Protein AF-A0A7S3S0N2-F1 (afdb_monomer_lite)

Structure (mmCIF, N/CA/C/O backbone):
data_AF-A0A7S3S0N2-F1
#
_entry.id   AF-A0A7S3S0N2-F1
#
loop_
_atom_site.group_PDB
_atom_site.id
_atom_site.type_symbol
_atom_site.label_atom_id
_atom_site.label_alt_id
_atom_site.label_comp_id
_atom_site.label_asym_id
_atom_site.label_entity_id
_atom_site.label_seq_id
_atom_site.pdbx_PDB_ins_code
_atom_site.Cartn_x
_atom_site.Cartn_y
_atom_site.Cartn_z
_atom_site.occupancy
_atom_site.B_iso_or_equiv
_atom_site.auth_seq_id
_atom_site.auth_comp_id
_atom_site.auth_asym_id
_atom_site.auth_atom_id
_atom_site.pdbx_PDB_model_num
ATOM 1 N N . SER A 1 1 ? -44.872 -19.297 -2.553 1.00 51.59 1 SER A N 1
ATOM 2 C CA . SER A 1 1 ? -44.845 -18.463 -3.772 1.00 51.59 1 SER A CA 1
ATOM 3 C C . SER A 1 1 ? -43.393 -18.226 -4.149 1.00 51.59 1 SER A C 1
ATOM 5 O O . SER A 1 1 ? -42.728 -17.400 -3.541 1.00 51.59 1 SER A O 1
ATOM 7 N N . ALA A 1 2 ? -42.862 -19.049 -5.055 1.00 41.47 2 ALA A N 1
ATOM 8 C CA . ALA A 1 2 ? -41.470 -18.964 -5.493 1.00 41.47 2 ALA A CA 1
ATOM 9 C C . ALA A 1 2 ? -41.297 -17.798 -6.488 1.00 41.47 2 ALA A C 1
ATOM 11 O O . ALA A 1 2 ? -42.160 -17.639 -7.355 1.00 41.47 2 ALA A O 1
ATOM 12 N N . PRO A 1 3 ? -40.232 -16.984 -6.387 1.00 54.69 3 PRO A N 1
ATOM 13 C CA . PRO A 1 3 ? -39.978 -15.921 -7.348 1.00 54.69 3 PRO A CA 1
ATOM 14 C C . PRO A 1 3 ? -39.467 -16.510 -8.668 1.00 54.69 3 PRO A C 1
ATOM 16 O O . PRO A 1 3 ? -38.490 -17.257 -8.708 1.00 54.69 3 PRO A O 1
ATOM 19 N N . SER A 1 4 ? -40.166 -16.166 -9.746 1.00 53.25 4 SER A N 1
ATOM 20 C CA . SER A 1 4 ? -39.826 -16.476 -11.132 1.00 53.25 4 SER A CA 1
ATOM 21 C C . SER A 1 4 ? -38.472 -15.874 -11.507 1.00 53.25 4 SER A C 1
ATOM 23 O O . SER A 1 4 ? -38.274 -14.663 -11.396 1.00 53.25 4 SER A O 1
ATOM 25 N N . SER A 1 5 ? -37.553 -16.715 -11.972 1.00 58.09 5 SER A N 1
ATOM 26 C CA . SER A 1 5 ? -36.269 -16.302 -12.529 1.00 58.09 5 SER A CA 1
ATOM 27 C C . SER A 1 5 ? -36.457 -15.507 -13.833 1.00 58.09 5 SER A C 1
ATOM 29 O O . SER A 1 5 ? -37.302 -15.867 -14.657 1.00 58.09 5 SER A O 1
ATOM 31 N N . PRO A 1 6 ? -35.687 -14.424 -14.049 1.00 71.00 6 PRO A N 1
ATOM 32 C CA . PRO A 1 6 ? -35.739 -13.663 -15.291 1.00 71.00 6 PRO A CA 1
ATOM 33 C C . PRO A 1 6 ? -35.079 -14.431 -16.456 1.00 71.00 6 PRO A C 1
ATOM 35 O O . PRO A 1 6 ? -34.137 -15.198 -16.234 1.00 71.00 6 PRO A O 1
ATOM 38 N N . PRO A 1 7 ? -35.556 -14.233 -17.700 1.00 73.12 7 PRO A N 1
ATOM 39 C CA . PRO A 1 7 ? -35.046 -14.932 -18.875 1.00 73.12 7 PRO A CA 1
ATOM 40 C C . PRO A 1 7 ? -33.632 -14.466 -19.274 1.00 73.12 7 PRO A C 1
ATOM 42 O O . PRO A 1 7 ? -33.268 -13.311 -19.034 1.00 73.12 7 PRO A O 1
ATOM 45 N N . PRO A 1 8 ? -32.833 -15.344 -19.909 1.00 73.50 8 PRO A N 1
ATOM 46 C CA . PRO A 1 8 ? -31.471 -15.026 -20.323 1.00 73.50 8 PRO A CA 1
ATOM 47 C C . PRO A 1 8 ? -31.430 -14.024 -21.494 1.00 73.50 8 PRO A C 1
ATOM 49 O O . PRO A 1 8 ? -32.317 -14.037 -22.354 1.00 73.50 8 PRO A O 1
ATOM 52 N N . PRO A 1 9 ? -30.390 -13.170 -21.565 1.00 72.69 9 PRO A N 1
ATOM 53 C CA . PRO A 1 9 ? -30.229 -12.196 -22.639 1.00 72.69 9 PRO A CA 1
ATOM 54 C C . PRO A 1 9 ? -29.868 -12.856 -23.986 1.00 72.69 9 PRO A C 1
ATOM 56 O O . PRO A 1 9 ? -29.230 -13.913 -24.014 1.00 72.69 9 PRO A O 1
ATOM 59 N N . PRO A 1 10 ? -30.247 -12.233 -25.119 1.00 69.75 10 PRO A N 1
ATOM 60 C CA . PRO A 1 10 ? -30.004 -12.775 -26.452 1.00 69.75 10 PRO A CA 1
ATOM 61 C C . PRO A 1 10 ? -28.511 -12.756 -26.839 1.00 69.75 10 PRO A C 1
ATOM 63 O O . PRO A 1 10 ? -27.765 -11.870 -26.416 1.00 69.75 10 PRO A O 1
ATOM 66 N N . PRO A 1 11 ? -28.059 -13.698 -27.690 1.00 61.16 11 PRO A N 1
ATOM 67 C CA . PRO A 1 11 ? -26.658 -13.814 -28.078 1.00 61.16 11 PRO A CA 1
ATOM 68 C C . PRO A 1 11 ? -26.209 -12.649 -28.974 1.00 61.16 11 PRO A C 1
ATOM 70 O O . PRO A 1 11 ? -26.792 -12.378 -30.027 1.00 61.16 11 PRO A O 1
ATOM 73 N N . HIS A 1 12 ? -25.118 -11.989 -28.578 1.00 58.16 12 HIS A N 1
ATOM 74 C CA . HIS A 1 12 ? -24.450 -10.958 -29.369 1.00 58.16 12 HIS A CA 1
ATOM 75 C C . HIS A 1 12 ? -23.956 -11.520 -30.715 1.00 58.16 12 HIS A C 1
ATOM 77 O O . HIS A 1 12 ? -23.066 -12.373 -30.773 1.00 58.16 12 HIS A O 1
ATOM 83 N N . ARG A 1 13 ? -24.514 -11.002 -31.817 1.00 49.16 13 ARG A N 1
ATOM 84 C CA . ARG A 1 13 ? -24.023 -11.233 -33.184 1.00 49.16 13 ARG A CA 1
ATOM 85 C C . ARG A 1 13 ? -22.606 -10.673 -33.328 1.00 49.16 13 ARG A C 1
ATOM 87 O O . ARG A 1 13 ? -22.391 -9.474 -33.165 1.00 49.16 13 ARG A O 1
ATOM 94 N N . ARG A 1 14 ? -21.650 -11.536 -33.679 1.00 45.59 14 ARG A N 1
ATOM 95 C CA . ARG A 1 14 ? -20.296 -11.127 -34.078 1.00 45.59 14 ARG A CA 1
ATOM 96 C C . ARG A 1 14 ? -20.344 -10.402 -35.433 1.00 45.59 14 ARG A C 1
ATOM 98 O O . ARG A 1 14 ? -20.980 -10.921 -36.352 1.00 45.59 14 ARG A O 1
ATOM 105 N N . PRO A 1 15 ? -19.669 -9.252 -35.594 1.00 44.78 15 PRO A N 1
ATOM 106 C CA . PRO A 1 15 ? -19.553 -8.590 -36.885 1.00 44.78 15 PRO A CA 1
ATOM 107 C C . PRO A 1 15 ? -18.630 -9.389 -37.815 1.00 44.78 15 PRO A C 1
ATOM 109 O O . PRO A 1 15 ? -17.497 -9.725 -37.470 1.00 44.78 15 PRO A O 1
ATOM 112 N N . THR A 1 16 ? -19.130 -9.699 -39.008 1.00 49.53 16 THR A N 1
ATOM 113 C CA . THR A 1 16 ? -18.356 -10.250 -40.125 1.00 49.53 16 THR A CA 1
ATOM 114 C C . THR A 1 16 ? -17.397 -9.191 -40.679 1.00 49.53 16 THR A C 1
ATOM 116 O O . THR A 1 16 ? -17.844 -8.070 -40.933 1.00 49.53 16 THR A O 1
ATOM 119 N N . PRO A 1 17 ? -16.113 -9.508 -40.925 1.00 47.09 17 PRO A N 1
ATOM 120 C CA . PRO A 1 17 ? -15.183 -8.562 -41.527 1.00 47.09 17 PRO A CA 1
ATOM 121 C C . PRO A 1 17 ? -15.522 -8.359 -43.008 1.00 47.09 17 PRO A C 1
ATOM 123 O O . PRO A 1 17 ? -15.500 -9.295 -43.812 1.00 47.09 17 PRO A O 1
ATOM 126 N N . SER A 1 18 ? -15.843 -7.119 -43.366 1.00 44.09 18 SER A N 1
ATOM 127 C CA . SER A 1 18 ? -16.051 -6.687 -44.741 1.00 44.09 18 SER A CA 1
ATOM 128 C C . SER A 1 18 ? -14.739 -6.769 -45.529 1.00 44.09 18 SER A C 1
ATOM 130 O O . SER A 1 18 ? -13.707 -6.204 -45.168 1.00 44.09 18 SER A O 1
ATOM 132 N N . ARG A 1 19 ? -14.789 -7.505 -46.643 1.00 50.97 19 ARG A N 1
ATOM 133 C CA . ARG A 1 19 ? -13.761 -7.540 -47.689 1.00 50.97 19 ARG A CA 1
ATOM 134 C C . ARG A 1 19 ? -13.710 -6.168 -48.372 1.00 50.97 19 ARG A C 1
ATOM 136 O O . ARG A 1 19 ? -14.496 -5.898 -49.272 1.00 50.97 19 ARG A O 1
ATOM 143 N N . GLY A 1 20 ? -12.784 -5.315 -47.941 1.00 40.50 20 GLY A N 1
ATOM 144 C CA . GLY A 1 20 ? -12.485 -4.026 -48.566 1.00 40.50 20 GLY A CA 1
ATOM 145 C C . GLY A 1 20 ? -11.074 -3.994 -49.154 1.00 40.50 20 GLY A C 1
ATOM 146 O O . GLY A 1 20 ? -10.103 -3.856 -48.422 1.00 40.50 20 GLY A O 1
ATOM 147 N N . SER A 1 21 ? -10.994 -4.136 -50.481 1.00 39.94 21 SER A N 1
ATOM 148 C CA . SER A 1 21 ? -10.037 -3.471 -51.389 1.00 39.94 21 SER A CA 1
ATOM 149 C C . SER A 1 21 ? -8.559 -3.351 -50.965 1.00 39.94 21 SER A C 1
ATOM 151 O O . SER A 1 21 ? -8.138 -2.395 -50.315 1.00 39.94 21 SER A O 1
ATOM 153 N N . A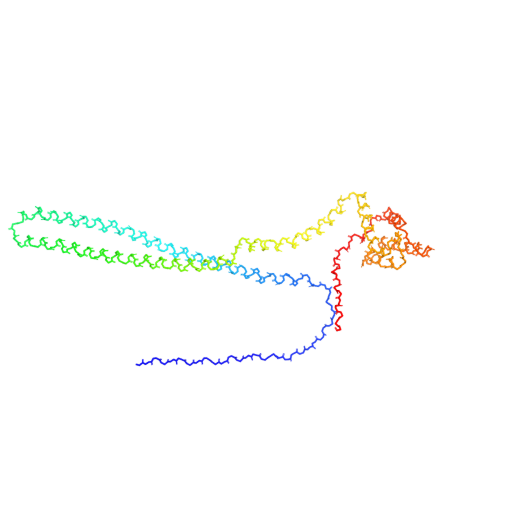RG A 1 22 ? -7.734 -4.273 -51.490 1.00 43.06 22 ARG A N 1
ATOM 154 C CA . ARG A 1 22 ? -6.278 -4.114 -51.653 1.00 43.06 22 ARG A CA 1
ATOM 155 C C . ARG A 1 22 ? -5.989 -2.986 -52.649 1.00 43.06 22 ARG A C 1
ATOM 157 O O . ARG A 1 22 ? -6.018 -3.208 -53.855 1.00 43.06 22 ARG A O 1
ATOM 164 N N . LEU A 1 23 ? -5.654 -1.806 -52.139 1.00 39.69 23 LEU A N 1
ATOM 165 C CA . LEU A 1 23 ? -4.910 -0.798 -52.890 1.00 39.69 23 LEU A CA 1
ATOM 166 C C . LEU A 1 23 ? -3.417 -0.996 -52.612 1.00 39.69 23 LEU A C 1
ATOM 168 O O . LEU A 1 23 ? -2.940 -0.815 -51.492 1.00 39.69 23 LEU A O 1
ATOM 172 N N . TYR A 1 24 ? -2.691 -1.415 -53.647 1.00 40.66 24 TYR A N 1
ATOM 173 C CA . TYR A 1 24 ? -1.235 -1.456 -53.669 1.00 40.66 24 TYR A CA 1
ATOM 174 C C . TYR A 1 24 ? -0.699 -0.019 -53.659 1.00 40.66 24 TYR A C 1
ATOM 176 O O . TYR A 1 24 ? -0.651 0.640 -54.693 1.00 40.66 24 TYR A O 1
ATOM 184 N N . PHE A 1 25 ? -0.289 0.466 -52.486 1.00 38.16 25 PHE A N 1
ATOM 185 C CA . PHE A 1 25 ? 0.535 1.667 -52.377 1.00 38.16 25 PHE A CA 1
ATOM 186 C C . PHE A 1 25 ? 2.010 1.284 -52.502 1.00 38.16 25 PHE A C 1
ATOM 188 O O . PHE A 1 25 ? 2.569 0.580 -51.655 1.00 38.16 25 PHE A O 1
ATOM 195 N N . GLY A 1 26 ? 2.618 1.747 -53.592 1.00 39.06 26 GLY A N 1
ATOM 196 C CA . GLY A 1 26 ? 4.026 1.577 -53.911 1.00 39.06 26 GLY A CA 1
ATOM 197 C C . GLY A 1 26 ? 4.952 2.168 -52.846 1.00 39.06 26 GLY A C 1
ATOM 198 O O . GLY A 1 26 ? 4.823 3.312 -52.419 1.00 39.06 26 GLY A O 1
ATOM 199 N N . THR A 1 27 ? 5.885 1.325 -52.415 1.00 49.81 27 THR A N 1
ATOM 200 C CA . THR A 1 27 ? 7.290 1.618 -52.097 1.00 49.81 27 THR A CA 1
ATOM 201 C C . THR A 1 27 ? 7.682 3.089 -51.910 1.00 49.81 27 THR A C 1
ATOM 203 O O . THR A 1 27 ? 8.202 3.743 -52.808 1.00 49.81 27 THR A O 1
ATOM 206 N N . SER A 1 28 ? 7.551 3.570 -50.675 1.00 44.22 28 SER A N 1
ATOM 207 C CA . SER A 1 28 ? 8.410 4.613 -50.088 1.00 44.22 28 SER A CA 1
ATOM 208 C C . SER A 1 28 ? 8.524 4.395 -48.573 1.00 44.22 28 SER A C 1
ATOM 210 O O . SER A 1 28 ? 8.287 5.272 -47.748 1.00 44.22 28 SER A O 1
ATOM 212 N N . ARG A 1 29 ? 8.860 3.157 -48.187 1.00 47.19 29 ARG A N 1
ATOM 213 C CA . ARG A 1 29 ? 9.070 2.719 -46.798 1.00 47.19 29 ARG A CA 1
ATOM 214 C C . ARG A 1 29 ? 10.564 2.668 -46.491 1.00 47.19 29 ARG A C 1
ATOM 216 O O . ARG A 1 29 ? 11.159 1.604 -46.413 1.00 47.19 29 ARG A O 1
ATOM 223 N N . ALA A 1 30 ? 11.197 3.826 -46.346 1.00 46.59 30 ALA A N 1
ATOM 224 C CA . ALA A 1 30 ? 12.593 3.855 -45.910 1.00 46.59 30 ALA A CA 1
ATOM 225 C C . ALA A 1 30 ? 12.974 5.157 -45.198 1.00 46.59 30 ALA A C 1
ATOM 227 O O . ALA A 1 30 ? 14.041 5.697 -45.475 1.00 46.59 30 ALA A O 1
ATOM 228 N N . ARG A 1 31 ? 12.134 5.703 -44.296 1.00 47.47 31 ARG A N 1
ATOM 229 C CA . ARG A 1 31 ? 12.601 6.795 -43.409 1.00 47.47 31 ARG A CA 1
ATOM 230 C C . ARG A 1 31 ? 11.782 7.151 -42.157 1.00 47.47 31 ARG A C 1
ATOM 232 O O . ARG A 1 31 ? 12.004 8.229 -41.622 1.00 47.47 31 ARG A O 1
ATOM 239 N N . LEU A 1 32 ? 10.904 6.284 -41.637 1.00 45.38 32 LEU A N 1
ATOM 240 C CA . LEU A 1 32 ? 10.106 6.586 -40.425 1.00 45.38 32 LEU A CA 1
ATOM 241 C C . LEU A 1 32 ? 9.957 5.397 -39.445 1.00 45.38 32 LEU A C 1
ATOM 243 O O . LEU A 1 32 ? 8.953 5.270 -38.758 1.00 45.38 32 LEU A O 1
ATOM 247 N N . GLU A 1 33 ? 10.956 4.515 -39.350 1.00 49.12 33 GLU A N 1
ATOM 248 C CA . GLU A 1 33 ? 10.922 3.361 -38.426 1.00 49.12 33 GLU A CA 1
ATOM 249 C C . GLU A 1 33 ? 11.401 3.597 -36.963 1.00 49.12 33 GLU A C 1
ATOM 251 O O . GLU A 1 33 ? 11.178 2.705 -36.149 1.00 49.12 33 GLU A O 1
ATOM 256 N N . PRO A 1 34 ? 11.983 4.738 -36.513 1.00 51.88 34 PRO A N 1
ATOM 257 C CA . PRO A 1 34 ? 12.304 4.890 -35.086 1.00 51.88 34 PRO A CA 1
ATOM 258 C C . PRO A 1 34 ? 11.092 5.268 -34.209 1.00 51.88 34 PRO A C 1
ATOM 260 O O . PRO A 1 34 ? 11.228 5.325 -32.989 1.00 51.88 34 PRO A O 1
ATOM 263 N N . SER A 1 35 ? 9.918 5.531 -34.797 1.00 50.84 35 SER A N 1
ATOM 264 C CA . SER A 1 35 ? 8.722 6.005 -34.078 1.00 50.84 35 SER A CA 1
ATOM 265 C C . SER A 1 35 ? 7.836 4.875 -33.537 1.00 50.84 35 SER A C 1
ATOM 267 O O . SER A 1 35 ? 7.062 5.093 -32.609 1.00 50.84 35 SER A O 1
ATOM 269 N N . ARG A 1 36 ? 7.934 3.659 -34.094 1.00 55.19 36 ARG A N 1
ATOM 270 C CA . ARG A 1 36 ? 7.064 2.529 -33.715 1.00 55.19 36 ARG A CA 1
ATOM 271 C C . ARG A 1 36 ? 7.421 1.902 -32.369 1.00 55.19 36 ARG A C 1
ATOM 273 O O . ARG A 1 36 ? 6.529 1.444 -31.668 1.00 55.19 36 ARG A O 1
ATOM 280 N N . SER A 1 37 ? 8.692 1.932 -31.974 1.00 56.84 37 SER A N 1
ATOM 281 C CA . SER A 1 37 ? 9.127 1.435 -30.662 1.00 56.84 37 SER A CA 1
ATOM 282 C C . SER A 1 37 ? 8.727 2.361 -29.510 1.00 56.84 37 SER A C 1
ATOM 284 O O . SER A 1 37 ? 8.513 1.889 -28.400 1.00 56.84 37 SER A O 1
ATOM 286 N N . LEU A 1 38 ? 8.566 3.662 -29.771 1.00 57.47 38 LEU A N 1
ATOM 287 C CA . LEU A 1 38 ? 8.048 4.618 -28.787 1.00 57.47 38 LEU A CA 1
ATOM 288 C C . LEU A 1 38 ? 6.541 4.453 -28.551 1.00 57.47 38 LEU A C 1
ATOM 290 O O . LEU A 1 38 ? 6.083 4.601 -27.423 1.00 57.47 38 LEU A O 1
ATOM 294 N N . LEU A 1 39 ? 5.786 4.083 -29.588 1.00 63.16 39 LEU A N 1
ATOM 295 C CA . LEU A 1 39 ? 4.340 3.857 -29.497 1.00 63.16 39 LEU A CA 1
ATOM 296 C C . LEU A 1 39 ? 3.964 2.643 -28.632 1.00 63.16 39 LEU A C 1
ATOM 298 O O . LEU A 1 39 ? 2.903 2.653 -28.025 1.00 63.16 39 LEU A O 1
ATOM 302 N N . GLY A 1 40 ? 4.832 1.631 -28.525 1.00 70.81 40 GLY A N 1
ATOM 303 C CA . GLY A 1 40 ? 4.608 0.481 -27.638 1.00 70.81 40 GLY A CA 1
ATOM 304 C C . GLY A 1 40 ? 4.861 0.764 -26.151 1.00 70.81 40 GLY A C 1
ATOM 305 O O . GLY A 1 40 ? 4.346 0.046 -25.300 1.00 70.81 40 GLY A O 1
ATOM 306 N N . LEU A 1 41 ? 5.622 1.815 -25.826 1.00 72.62 41 LEU A N 1
ATOM 307 C CA . LEU A 1 41 ? 5.931 2.188 -24.438 1.00 72.62 41 LEU A CA 1
ATOM 308 C C . LEU A 1 41 ? 4.809 3.002 -23.788 1.00 72.62 41 LEU A C 1
ATOM 310 O O . LEU A 1 41 ? 4.604 2.910 -22.583 1.00 72.62 41 LEU A O 1
ATOM 314 N N . LEU A 1 42 ? 4.069 3.770 -24.586 1.00 79.88 42 LEU A N 1
ATOM 315 C CA . LEU A 1 42 ? 2.957 4.601 -24.127 1.00 79.88 42 LEU A CA 1
ATOM 316 C C . LEU A 1 42 ? 1.867 3.802 -23.379 1.00 79.88 42 LEU A C 1
ATOM 318 O O . LEU A 1 42 ? 1.603 4.145 -22.228 1.00 79.88 42 LEU A O 1
ATOM 322 N N . PRO A 1 43 ? 1.324 2.689 -23.919 1.00 82.62 43 PRO A N 1
ATOM 323 C CA . PRO A 1 43 ? 0.314 1.901 -23.209 1.00 82.62 43 PRO A CA 1
ATOM 324 C C . PRO A 1 43 ? 0.860 1.209 -21.953 1.00 82.62 43 PRO A C 1
ATOM 326 O O . PRO A 1 43 ? 0.124 1.015 -20.991 1.00 82.62 43 PRO A O 1
ATOM 329 N N . GLN A 1 44 ? 2.152 0.853 -21.918 1.00 76.56 44 GLN A N 1
ATOM 330 C CA . GLN A 1 44 ? 2.769 0.300 -20.706 1.00 76.56 44 GLN A CA 1
ATOM 331 C C . GLN A 1 44 ? 2.855 1.351 -19.599 1.00 76.56 44 GLN A C 1
ATOM 333 O O . GLN A 1 44 ? 2.527 1.059 -18.451 1.00 76.56 44 GLN A O 1
ATOM 338 N N . VAL A 1 45 ? 3.259 2.576 -19.947 1.00 81.94 45 VAL A N 1
ATOM 339 C CA . VAL A 1 45 ? 3.310 3.691 -18.997 1.00 81.94 45 VAL A CA 1
ATOM 340 C C . VAL A 1 45 ? 1.906 4.023 -18.496 1.00 81.94 45 VAL A C 1
ATOM 342 O O . VAL A 1 45 ? 1.716 4.095 -17.285 1.00 81.94 45 VAL A O 1
ATOM 345 N N . GLU A 1 46 ? 0.920 4.140 -19.387 1.00 82.56 46 GLU A N 1
ATOM 346 C CA . GLU A 1 46 ? -0.483 4.382 -19.020 1.00 82.56 46 GLU A CA 1
ATOM 347 C C . GLU A 1 46 ? -1.026 3.302 -18.081 1.00 82.56 46 GLU A C 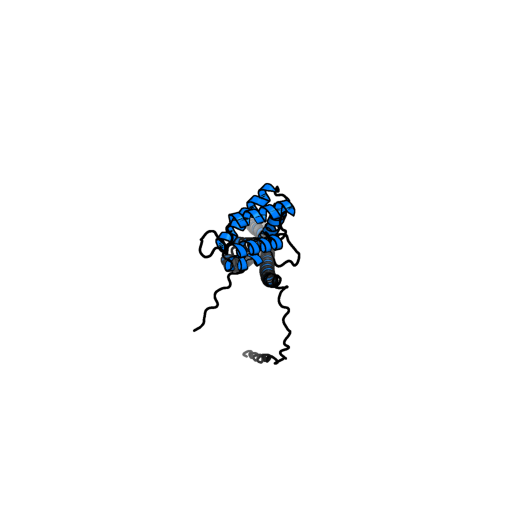1
ATOM 349 O O . GLU A 1 46 ? -1.613 3.632 -17.055 1.00 82.56 46 GLU A O 1
ATOM 354 N N . TYR A 1 47 ? -0.758 2.024 -18.363 1.00 80.94 47 TYR A N 1
ATOM 355 C CA . TYR A 1 47 ? -1.165 0.921 -17.493 1.00 80.94 47 TYR A CA 1
ATOM 356 C C . TYR A 1 47 ? -0.514 0.998 -16.104 1.00 80.94 47 TYR A C 1
ATOM 358 O O . TYR A 1 47 ? -1.200 0.867 -15.090 1.00 80.94 47 TYR A O 1
ATOM 366 N N . THR A 1 48 ? 0.800 1.247 -16.030 1.00 79.81 48 THR A N 1
ATOM 367 C CA . THR A 1 48 ? 1.493 1.385 -14.734 1.00 79.81 48 THR A CA 1
ATOM 368 C C . THR A 1 48 ? 1.020 2.603 -13.945 1.00 79.81 48 THR A C 1
ATOM 370 O O . THR A 1 48 ? 0.938 2.546 -12.720 1.00 79.81 48 THR A O 1
ATOM 373 N N . LEU A 1 49 ? 0.672 3.690 -14.637 1.00 81.50 49 LEU A N 1
ATOM 374 C CA . LEU A 1 49 ? 0.157 4.902 -14.017 1.00 81.50 49 LEU A CA 1
ATOM 375 C C . LEU A 1 49 ? -1.274 4.697 -13.508 1.00 81.50 49 LEU A C 1
ATOM 377 O O . LEU A 1 49 ? -1.554 5.068 -12.374 1.00 81.50 49 LEU A O 1
ATOM 381 N N . ALA A 1 50 ? -2.138 4.041 -14.288 1.00 77.81 50 ALA A N 1
ATOM 382 C CA . ALA A 1 50 ? -3.489 3.668 -13.869 1.00 77.81 50 ALA A CA 1
ATOM 383 C C . ALA A 1 50 ? -3.464 2.785 -12.610 1.00 77.81 50 ALA A C 1
ATOM 385 O O . ALA A 1 50 ? -4.078 3.138 -11.608 1.00 77.81 50 ALA A O 1
ATOM 386 N N . ARG A 1 51 ? -2.636 1.729 -12.600 1.00 78.88 51 ARG A N 1
ATOM 387 C CA . ARG A 1 51 ? -2.398 0.884 -11.411 1.00 78.88 51 ARG A CA 1
ATOM 388 C C . ARG A 1 51 ? -1.918 1.693 -10.201 1.00 78.88 51 ARG A C 1
ATOM 390 O O . ARG A 1 51 ? -2.346 1.442 -9.078 1.00 78.88 51 ARG A O 1
ATOM 397 N N . GLY A 1 52 ? -1.021 2.658 -10.416 1.00 77.25 52 GLY A N 1
ATOM 398 C CA . GLY A 1 52 ? -0.531 3.539 -9.355 1.00 77.25 52 GLY A CA 1
ATOM 399 C C . GLY A 1 52 ? -1.631 4.425 -8.766 1.00 77.25 52 GLY A C 1
ATOM 400 O O . GLY A 1 52 ? -1.706 4.580 -7.548 1.00 77.25 52 GLY A O 1
ATOM 401 N N . VAL A 1 53 ? -2.504 4.973 -9.613 1.00 84.50 53 VAL A N 1
ATOM 402 C CA . VAL A 1 53 ? -3.662 5.773 -9.187 1.00 84.50 53 VAL A CA 1
ATOM 403 C C . VAL A 1 53 ? -4.658 4.915 -8.407 1.00 84.50 53 VAL A C 1
ATOM 405 O O . VAL A 1 53 ? -5.105 5.347 -7.345 1.00 84.50 53 VAL A O 1
ATOM 408 N N . ASP A 1 54 ? -4.935 3.691 -8.863 1.00 79.56 54 ASP A N 1
ATOM 409 C CA . ASP A 1 54 ? -5.825 2.755 -8.166 1.00 79.56 54 ASP A CA 1
ATOM 410 C C . ASP A 1 54 ? -5.293 2.404 -6.769 1.00 79.56 54 ASP A C 1
ATOM 412 O O . ASP A 1 54 ? -6.035 2.463 -5.788 1.00 79.56 54 ASP A O 1
ATOM 416 N N . ALA A 1 55 ? -3.989 2.137 -6.642 1.00 75.75 55 ALA A N 1
ATOM 417 C CA . ALA A 1 55 ? -3.359 1.863 -5.350 1.00 75.75 55 ALA A CA 1
ATOM 418 C C . ALA A 1 55 ? -3.439 3.063 -4.385 1.00 75.75 55 ALA A C 1
ATOM 420 O O . ALA A 1 55 ? -3.676 2.893 -3.187 1.00 75.75 55 ALA A O 1
ATOM 421 N N . VAL A 1 56 ? -3.261 4.291 -4.886 1.00 77.12 56 VAL A N 1
ATOM 422 C CA . VAL A 1 56 ? -3.408 5.511 -4.072 1.00 77.12 56 VAL A CA 1
ATOM 423 C C . VAL A 1 56 ? -4.864 5.724 -3.657 1.00 77.12 56 VAL A C 1
ATOM 425 O O . VAL A 1 56 ? -5.118 6.075 -2.505 1.00 77.12 56 VAL A O 1
ATOM 428 N N . ALA A 1 57 ? -5.817 5.487 -4.560 1.00 79.62 57 ALA A N 1
ATOM 429 C CA . ALA A 1 57 ? -7.244 5.584 -4.267 1.00 79.62 57 ALA A CA 1
ATOM 430 C C . ALA A 1 57 ? -7.687 4.549 -3.221 1.00 79.62 57 ALA A C 1
ATOM 432 O O . ALA A 1 57 ? -8.482 4.860 -2.333 1.00 79.62 57 ALA A O 1
ATOM 433 N N . LEU A 1 58 ? -7.139 3.333 -3.281 1.00 75.62 58 LEU A N 1
ATOM 434 C CA . LEU A 1 58 ? -7.407 2.297 -2.291 1.00 75.62 58 LEU A CA 1
ATOM 435 C C . LEU A 1 58 ? -6.846 2.704 -0.922 1.00 75.62 58 LEU A C 1
ATOM 437 O O . LEU A 1 58 ? -7.591 2.727 0.055 1.00 75.62 58 LEU A O 1
ATOM 441 N N . LYS A 1 59 ? -5.587 3.156 -0.850 1.00 81.88 59 LYS A N 1
ATOM 442 C CA . LYS A 1 59 ? -4.978 3.629 0.407 1.00 81.88 59 LYS A CA 1
ATOM 443 C C . LYS A 1 59 ? -5.691 4.833 1.013 1.00 81.88 59 LYS A C 1
ATOM 445 O O . LYS A 1 59 ? -5.861 4.876 2.228 1.00 81.88 59 LYS A O 1
ATOM 450 N N . SER A 1 60 ? -6.123 5.798 0.201 1.00 81.81 60 SER A N 1
ATOM 451 C CA . SER A 1 60 ? -6.861 6.962 0.704 1.00 81.81 60 SER A CA 1
ATOM 452 C C . SER A 1 60 ? -8.229 6.563 1.259 1.00 81.81 60 SER A C 1
ATOM 454 O O . SER A 1 60 ? -8.628 7.056 2.314 1.00 81.81 60 SER A O 1
ATOM 456 N N . ARG A 1 61 ? -8.913 5.605 0.620 1.00 80.19 61 ARG A N 1
ATOM 457 C CA . ARG A 1 61 ? -10.156 5.026 1.138 1.00 80.19 61 ARG A CA 1
ATOM 458 C C . ARG A 1 61 ? -9.927 4.284 2.456 1.00 80.19 61 ARG A C 1
ATOM 460 O O . ARG A 1 61 ? -10.708 4.465 3.385 1.00 80.19 61 ARG A O 1
ATOM 467 N N . CYS A 1 62 ? -8.860 3.495 2.563 1.00 76.94 62 CYS A N 1
ATOM 468 C CA . CYS A 1 62 ? -8.516 2.776 3.791 1.00 76.94 62 CYS A CA 1
ATOM 469 C C . CYS A 1 62 ? -8.150 3.727 4.934 1.00 76.94 62 CYS A C 1
ATOM 471 O O . CYS A 1 62 ? -8.611 3.530 6.055 1.00 76.94 62 CYS A O 1
ATOM 473 N N . ALA A 1 63 ? -7.393 4.790 4.648 1.00 75.69 63 ALA A N 1
ATOM 474 C CA . ALA A 1 63 ? -7.083 5.836 5.618 1.00 75.69 63 ALA A CA 1
ATOM 475 C C . ALA A 1 63 ? -8.358 6.538 6.108 1.00 75.69 63 ALA A C 1
ATOM 477 O O . ALA A 1 63 ? -8.567 6.648 7.311 1.00 75.69 63 ALA A O 1
ATOM 478 N N . ALA A 1 64 ? -9.264 6.908 5.196 1.00 81.38 64 ALA A N 1
ATOM 479 C CA . ALA A 1 64 ? -10.541 7.516 5.562 1.00 81.38 64 ALA A CA 1
ATOM 480 C C . ALA A 1 64 ? -11.397 6.586 6.441 1.00 81.38 64 ALA A C 1
ATOM 482 O O . ALA A 1 64 ? -11.968 7.025 7.438 1.00 81.38 64 ALA A O 1
ATOM 483 N N . ILE A 1 65 ? -11.460 5.290 6.112 1.00 79.88 65 ILE A N 1
ATOM 484 C CA . ILE A 1 65 ? -12.156 4.291 6.934 1.00 79.88 65 ILE A CA 1
ATOM 485 C C . ILE A 1 65 ? -11.494 4.187 8.319 1.00 79.88 65 ILE A C 1
ATOM 487 O O . ILE A 1 65 ? -12.189 4.255 9.334 1.00 79.88 65 ILE A O 1
ATOM 491 N N . SER A 1 66 ? -10.163 4.103 8.379 1.00 76.81 66 SER A N 1
ATOM 492 C CA . SER A 1 66 ? -9.402 4.077 9.633 1.00 76.81 66 SER A CA 1
ATOM 493 C C . SER A 1 66 ? -9.683 5.305 10.501 1.00 76.81 66 SER A C 1
ATOM 495 O O . SER A 1 66 ? -9.937 5.158 11.693 1.00 76.81 66 SER A O 1
ATOM 497 N N . ASP A 1 67 ? -9.721 6.504 9.918 1.00 80.81 67 ASP A N 1
ATOM 498 C CA . ASP A 1 67 ? -10.025 7.743 10.641 1.00 80.81 67 ASP A CA 1
ATOM 499 C C . ASP A 1 67 ? -11.457 7.752 11.186 1.00 80.81 67 ASP A C 1
ATOM 501 O O . ASP A 1 67 ? -11.699 8.192 12.315 1.00 80.81 67 ASP A O 1
ATOM 505 N N . THR A 1 68 ? -12.431 7.244 10.423 1.00 81.25 68 THR A N 1
ATOM 506 C CA . THR A 1 68 ? -13.810 7.134 10.922 1.00 81.25 68 THR A CA 1
ATOM 507 C C . THR A 1 68 ? -13.905 6.186 12.116 1.00 81.25 68 THR A C 1
ATOM 509 O O . THR A 1 68 ? -14.540 6.538 13.113 1.00 81.25 68 THR A O 1
ATOM 512 N N . TYR A 1 69 ? -13.216 5.042 12.075 1.00 76.06 69 TYR A N 1
ATOM 513 C CA . TYR A 1 69 ? -13.192 4.095 13.189 1.00 76.06 69 TYR A CA 1
ATOM 514 C C . TYR A 1 69 ? -12.376 4.594 14.379 1.00 76.06 69 TYR A C 1
ATOM 516 O O . TYR A 1 69 ? -12.796 4.396 15.515 1.00 76.06 69 TYR A O 1
ATOM 524 N N . ALA A 1 70 ? -11.270 5.306 14.158 1.00 73.69 70 ALA A N 1
ATOM 525 C CA . ALA A 1 70 ? -10.509 5.942 15.229 1.00 73.69 70 ALA A CA 1
ATOM 526 C C . ALA A 1 70 ? -11.363 6.984 15.969 1.00 73.69 70 ALA A C 1
ATOM 528 O O . ALA A 1 70 ? -11.389 7.009 17.199 1.00 73.69 70 ALA A O 1
ATOM 529 N N . ASN A 1 71 ? -12.138 7.789 15.235 1.00 77.12 71 ASN A N 1
ATOM 530 C CA . ASN A 1 71 ? -13.066 8.756 15.824 1.00 77.12 71 ASN A CA 1
ATOM 531 C C . ASN A 1 71 ? -14.224 8.085 16.581 1.00 77.12 71 ASN A C 1
ATOM 533 O O . ASN A 1 71 ? -14.628 8.566 17.643 1.00 77.12 71 ASN A O 1
ATOM 537 N N . GLN A 1 72 ? -14.757 6.971 16.073 1.00 77.12 72 GLN A N 1
ATOM 538 C CA . GLN A 1 72 ? -15.764 6.181 16.791 1.00 77.12 72 GLN A CA 1
ATOM 539 C C . GLN A 1 72 ? -15.178 5.538 18.055 1.00 77.12 72 GLN A C 1
ATOM 541 O O . GLN A 1 72 ? -15.786 5.622 19.121 1.00 77.12 72 GLN A O 1
ATOM 546 N N . GLY A 1 73 ? -13.966 4.988 17.966 1.00 70.12 73 GLY A N 1
ATOM 547 C CA . GLY A 1 73 ? -13.224 4.421 19.088 1.00 70.12 73 GLY A CA 1
ATOM 548 C C . GLY A 1 73 ? -12.906 5.456 20.165 1.00 70.12 73 GLY A C 1
ATOM 549 O O . GLY A 1 73 ? -13.093 5.178 21.343 1.00 70.12 73 GLY A O 1
ATOM 550 N N . ALA A 1 74 ? -12.524 6.679 19.787 1.00 72.31 74 ALA A N 1
ATOM 551 C CA . ALA A 1 74 ? -12.306 7.776 20.730 1.00 72.31 74 ALA A CA 1
ATOM 552 C C . ALA A 1 74 ? -13.593 8.152 21.487 1.00 72.31 74 ALA A C 1
ATOM 554 O O . ALA A 1 74 ? -13.563 8.377 22.697 1.00 72.31 74 ALA A O 1
ATOM 555 N N . ARG A 1 75 ? -14.746 8.158 20.801 1.00 71.44 75 ARG A N 1
ATOM 556 C CA . ARG A 1 75 ? -16.055 8.383 21.440 1.00 71.44 75 ARG A CA 1
ATOM 557 C C . ARG A 1 75 ? -16.442 7.234 22.370 1.00 71.44 75 ARG A C 1
ATOM 559 O O . ARG A 1 75 ? -16.890 7.492 23.481 1.00 71.44 75 ARG A O 1
ATOM 566 N N . ALA A 1 76 ? -16.228 5.986 21.957 1.00 67.81 76 ALA A N 1
ATOM 567 C CA . ALA A 1 76 ? -16.469 4.809 22.793 1.00 67.81 76 ALA A CA 1
ATOM 568 C C . ALA A 1 76 ? -15.532 4.760 24.015 1.00 67.81 76 ALA A C 1
ATOM 570 O O . ALA A 1 76 ? -15.956 4.420 25.120 1.00 67.81 76 ALA A O 1
ATOM 571 N N . GLY A 1 77 ? -14.277 5.182 23.848 1.00 67.38 77 GLY A N 1
ATOM 572 C CA . GLY A 1 77 ? -13.291 5.302 24.919 1.00 67.38 77 GLY A CA 1
ATOM 573 C C . GLY A 1 77 ? -13.696 6.304 26.000 1.00 67.38 77 GLY A C 1
ATOM 574 O O . GLY A 1 77 ? -13.354 6.104 27.159 1.00 67.38 77 GLY A O 1
ATOM 575 N N . ALA A 1 78 ? -14.489 7.327 25.662 1.00 69.69 78 ALA A N 1
ATOM 576 C CA . ALA A 1 78 ? -15.067 8.250 26.640 1.00 69.69 78 ALA A CA 1
ATOM 577 C C . ALA A 1 78 ? -16.256 7.649 27.420 1.00 69.69 78 ALA A C 1
ATOM 579 O O . ALA A 1 78 ? -16.552 8.089 28.532 1.00 69.69 78 ALA A O 1
ATOM 580 N N . ILE A 1 79 ? -16.925 6.627 26.876 1.00 71.56 79 ILE A N 1
ATOM 581 C CA . ILE A 1 79 ? -18.084 5.981 27.511 1.00 71.56 79 ILE A CA 1
ATOM 582 C C . ILE A 1 79 ? -17.640 5.037 28.636 1.00 71.56 79 ILE A C 1
ATOM 584 O O . ILE A 1 79 ? -18.297 4.974 29.674 1.00 71.56 79 ILE A O 1
ATOM 588 N N . LEU A 1 80 ? -16.509 4.340 28.489 1.00 68.06 80 LEU A N 1
ATOM 589 C CA . LEU A 1 80 ? -16.032 3.392 29.506 1.00 68.06 80 LEU A CA 1
ATOM 590 C C . LEU A 1 80 ? -15.782 4.046 30.889 1.00 68.06 80 LEU A C 1
ATOM 592 O O . LEU A 1 80 ? -16.334 3.541 31.870 1.00 68.06 80 LEU A O 1
ATOM 596 N N . PRO A 1 81 ? -15.069 5.187 31.007 1.00 77.69 81 PRO A N 1
ATOM 597 C CA . PRO A 1 81 ? -14.914 5.913 32.271 1.00 77.69 81 PRO A CA 1
ATOM 598 C C . PRO A 1 81 ? -16.240 6.408 32.851 1.00 77.69 81 PRO A C 1
ATOM 600 O O . PRO A 1 81 ? -16.414 6.446 34.065 1.00 77.69 81 PRO A O 1
ATOM 603 N N . PHE A 1 82 ? -17.194 6.775 31.991 1.00 75.88 82 PHE A N 1
ATOM 604 C CA . PHE A 1 82 ? -18.519 7.190 32.438 1.00 75.88 82 PHE A CA 1
ATOM 605 C C . PHE A 1 82 ? -19.275 6.017 33.070 1.00 75.88 82 PHE A C 1
ATOM 607 O O . PHE A 1 82 ? -19.855 6.166 34.141 1.00 75.88 82 PHE A O 1
ATOM 614 N N . THR A 1 83 ? -19.220 4.828 32.463 1.00 75.06 83 THR A N 1
ATOM 615 C CA . THR A 1 83 ? -19.879 3.633 33.014 1.00 75.06 83 THR A CA 1
ATOM 616 C C . THR A 1 83 ? -19.278 3.173 34.343 1.00 75.06 83 THR A C 1
ATOM 618 O O . THR A 1 83 ? -20.031 2.795 35.241 1.00 75.06 83 THR A O 1
ATOM 621 N N . SER A 1 84 ? -17.954 3.258 34.515 1.00 77.06 84 SER A N 1
ATOM 622 C CA . SER A 1 84 ? -17.303 2.932 35.790 1.00 77.06 84 SER A CA 1
ATOM 623 C C . SER A 1 84 ? -17.576 3.984 36.868 1.00 77.06 84 SER A C 1
ATOM 625 O O . SER A 1 84 ? -17.860 3.631 38.013 1.00 77.06 84 SER A O 1
ATOM 627 N N . ALA A 1 85 ? -17.577 5.273 36.514 1.00 80.62 85 ALA A N 1
ATOM 628 C CA . ALA A 1 85 ? -17.966 6.343 37.430 1.00 80.62 85 ALA A CA 1
ATOM 629 C C . ALA A 1 85 ? -19.426 6.195 37.885 1.00 80.62 85 ALA A C 1
ATOM 631 O O . ALA A 1 85 ? -19.733 6.369 39.064 1.00 80.62 85 ALA A O 1
ATOM 632 N N . LEU A 1 86 ? -20.325 5.818 36.973 1.00 77.25 86 LEU A N 1
ATOM 633 C CA . LEU A 1 86 ? -21.739 5.637 37.283 1.00 77.25 86 LEU A CA 1
ATOM 634 C C . LEU A 1 86 ? -21.982 4.402 38.159 1.00 77.25 86 LEU A C 1
ATOM 636 O O . LEU A 1 86 ? -22.772 4.479 39.100 1.00 77.25 86 LEU A O 1
ATOM 640 N N . SER A 1 87 ? -21.263 3.293 37.937 1.00 76.81 87 SER A N 1
ATOM 641 C CA . SER A 1 87 ? -21.342 2.144 38.851 1.00 76.81 87 SER A CA 1
ATOM 642 C C . SER A 1 87 ? -20.842 2.507 40.253 1.00 76.81 87 SER A C 1
ATOM 644 O O . SER A 1 87 ? -21.463 2.112 41.238 1.00 76.81 87 SER A O 1
ATOM 646 N N . GLY A 1 88 ? -19.768 3.300 40.350 1.00 81.38 88 GLY A N 1
ATOM 647 C CA . GLY A 1 88 ? -19.263 3.834 41.616 1.00 81.38 88 GLY A CA 1
ATOM 648 C C . GLY A 1 88 ? -20.275 4.744 42.315 1.00 81.38 88 GLY A C 1
ATOM 649 O O . GLY A 1 88 ? -20.504 4.594 43.514 1.00 81.38 88 GLY A O 1
ATOM 650 N N . LEU A 1 89 ? -20.947 5.624 41.564 1.00 79.25 89 LEU A N 1
ATOM 651 C CA . LEU A 1 89 ? -22.024 6.472 42.078 1.00 79.25 89 LEU A CA 1
ATOM 652 C C . LEU A 1 89 ? -23.190 5.630 42.613 1.00 79.25 89 LEU A C 1
ATOM 654 O O . LEU A 1 89 ? -23.661 5.907 43.713 1.00 79.25 89 LEU A O 1
ATOM 658 N N . CYS A 1 90 ? -23.633 4.602 41.878 1.00 80.50 90 CYS A N 1
ATOM 659 C CA . CYS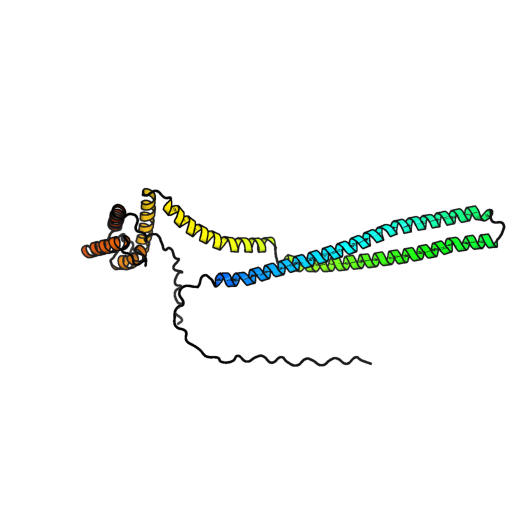 A 1 90 ? -24.701 3.695 42.318 1.00 80.50 90 CYS A CA 1
ATOM 660 C C . CYS A 1 90 ? -24.319 2.939 43.593 1.00 80.50 90 CYS A C 1
ATOM 662 O O . CYS A 1 90 ? -25.118 2.881 44.522 1.00 80.50 90 CYS A O 1
ATOM 664 N N . ALA A 1 91 ? -23.090 2.419 43.675 1.00 81.69 91 ALA A N 1
ATOM 665 C CA . ALA A 1 91 ? -22.597 1.758 44.881 1.00 81.69 91 ALA A CA 1
ATOM 666 C C . ALA A 1 91 ? -22.563 2.726 46.079 1.00 81.69 91 ALA A C 1
ATOM 668 O O . ALA A 1 91 ? -23.085 2.415 47.153 1.00 81.69 91 ALA A O 1
ATOM 669 N N . ALA A 1 92 ? -22.028 3.934 45.883 1.00 85.19 92 ALA A N 1
ATOM 670 C CA . ALA A 1 92 ? -21.980 4.963 46.917 1.00 85.19 92 ALA A CA 1
ATOM 671 C C . ALA A 1 92 ? -23.383 5.397 47.370 1.00 85.19 92 ALA A C 1
ATOM 673 O O . ALA A 1 92 ? -23.624 5.544 48.567 1.00 85.19 92 ALA A O 1
ATOM 674 N N . THR A 1 93 ? -24.332 5.548 46.441 1.00 81.69 93 THR A N 1
ATOM 675 C CA . THR A 1 93 ? -25.719 5.888 46.788 1.00 81.69 93 THR A CA 1
ATOM 676 C C . THR A 1 93 ? -26.436 4.749 47.494 1.00 81.69 93 THR A C 1
ATOM 678 O O . THR A 1 93 ? -27.162 5.027 48.440 1.00 81.69 93 THR A O 1
ATOM 681 N N . THR A 1 94 ? -26.201 3.481 47.142 1.00 83.06 94 THR A N 1
ATOM 682 C CA . THR A 1 94 ? -26.759 2.364 47.922 1.00 83.06 94 THR A CA 1
ATOM 683 C C . THR A 1 94 ? -26.257 2.357 49.364 1.00 83.06 94 THR A C 1
ATOM 685 O O . THR A 1 94 ? -27.065 2.177 50.267 1.00 83.06 94 THR A O 1
ATOM 688 N N . VAL A 1 95 ? -24.970 2.638 49.603 1.00 88.12 95 VAL A N 1
ATOM 689 C CA . VAL A 1 95 ? -24.429 2.769 50.968 1.00 88.12 95 VAL A CA 1
ATOM 690 C C . VAL A 1 95 ? -25.065 3.961 51.690 1.00 88.12 95 VAL A C 1
ATOM 692 O O . VAL A 1 95 ? -25.556 3.809 52.804 1.00 88.12 95 VAL A O 1
ATOM 695 N N . ALA A 1 96 ? -25.152 5.124 51.037 1.00 85.75 96 ALA A N 1
ATOM 696 C CA . ALA A 1 96 ? -25.780 6.310 51.621 1.00 85.75 96 ALA A CA 1
ATOM 697 C C . ALA A 1 96 ? -27.265 6.092 51.966 1.00 85.75 96 ALA A C 1
ATOM 699 O O . ALA A 1 96 ? -27.738 6.585 52.986 1.00 85.75 96 ALA A O 1
ATOM 700 N N . VAL A 1 97 ? -28.006 5.335 51.151 1.00 87.62 97 VAL A N 1
ATOM 701 C CA . VAL A 1 97 ? -29.414 5.007 51.423 1.00 87.62 97 VAL A CA 1
ATOM 702 C C . VAL A 1 97 ? -29.551 4.144 52.676 1.00 87.62 97 VAL A C 1
ATOM 704 O O . VAL A 1 97 ? -30.470 4.387 53.455 1.00 87.62 97 VAL A O 1
ATOM 707 N N . VAL A 1 98 ? -28.645 3.188 52.905 1.00 89.44 98 VAL A N 1
ATOM 708 C CA . VAL A 1 98 ? -28.657 2.347 54.117 1.00 89.44 98 VAL A CA 1
ATOM 709 C C . VAL A 1 98 ? -28.403 3.189 55.373 1.00 89.44 98 VAL A C 1
ATOM 711 O O . VAL A 1 98 ? -29.083 2.996 56.377 1.00 89.44 98 VAL A O 1
ATOM 714 N N . GLU A 1 99 ? -27.505 4.174 55.291 1.00 91.81 99 GLU A N 1
ATOM 715 C CA . GLU A 1 99 ? -27.211 5.109 56.389 1.00 91.81 99 GLU A CA 1
ATOM 716 C C . GLU A 1 99 ? -28.357 6.104 56.659 1.00 91.81 99 GLU A C 1
ATOM 718 O O . GLU A 1 99 ? -28.595 6.495 57.800 1.00 91.81 99 GLU A O 1
ATOM 723 N N . VAL A 1 100 ? -29.102 6.517 55.625 1.00 91.31 100 VAL A N 1
ATOM 724 C CA . VAL A 1 100 ? -30.240 7.453 55.753 1.00 91.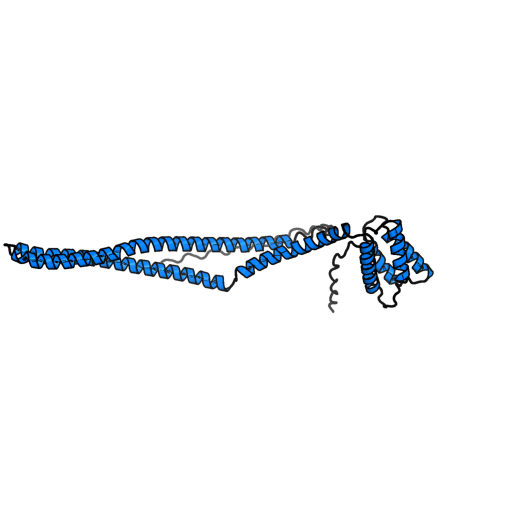31 100 VAL A CA 1
ATOM 725 C C . VAL A 1 100 ? -31.532 6.747 56.185 1.00 91.31 100 VAL A C 1
ATOM 727 O O . VAL A 1 100 ? -32.416 7.373 56.773 1.00 91.31 100 VAL A O 1
ATOM 730 N N . LEU A 1 101 ? -31.645 5.439 55.941 1.00 92.25 101 LEU A N 1
ATOM 731 C CA . LEU A 1 101 ? -32.823 4.629 56.251 1.00 92.25 101 LEU A CA 1
ATOM 732 C C . LEU A 1 101 ? -33.378 4.794 57.684 1.00 92.25 101 LEU A C 1
ATOM 734 O O . LEU A 1 101 ? -34.592 4.986 57.804 1.00 92.25 101 LEU A O 1
ATOM 738 N N . PRO A 1 102 ? -32.561 4.778 58.763 1.00 93.31 102 PRO A N 1
ATOM 739 C CA . PRO A 1 102 ? -33.067 4.924 60.131 1.00 93.31 102 PRO A CA 1
ATOM 740 C C . PRO A 1 102 ? -33.648 6.313 60.439 1.00 93.31 102 PRO A C 1
ATOM 742 O O . PRO A 1 102 ? -34.401 6.452 61.400 1.00 93.31 102 PRO A O 1
ATOM 745 N N . PHE A 1 103 ? -33.347 7.335 59.633 1.00 94.56 103 PHE A N 1
ATOM 746 C CA . PHE A 1 103 ? -33.851 8.699 59.832 1.00 94.56 103 PHE A CA 1
ATOM 747 C C . PHE A 1 103 ? -35.219 8.946 59.178 1.00 94.56 103 PHE A C 1
ATOM 749 O O . PHE A 1 103 ? -35.812 10.008 59.373 1.00 94.56 103 PHE A O 1
ATOM 756 N N . LEU A 1 104 ? -35.745 7.989 58.406 1.00 94.25 104 LEU A N 1
ATOM 757 C CA . LEU A 1 104 ? -37.043 8.113 57.745 1.00 94.25 104 LEU A CA 1
ATOM 758 C C . LEU A 1 104 ? -38.172 7.622 58.671 1.00 94.25 104 LEU A C 1
ATOM 760 O O . LEU A 1 104 ? -38.225 6.429 58.969 1.00 94.25 104 LEU A O 1
ATOM 764 N N . PRO A 1 105 ? -39.123 8.488 59.075 1.00 94.12 105 PRO A N 1
ATOM 765 C CA . PRO A 1 105 ? -40.151 8.142 60.061 1.00 94.12 105 PRO A CA 1
ATOM 766 C C . PRO A 1 105 ? -41.281 7.263 59.506 1.00 94.12 105 PRO A C 1
ATOM 768 O O . PRO A 1 105 ? -42.058 6.716 60.283 1.00 94.12 105 PRO A O 1
ATOM 771 N N . SER A 1 106 ? -41.407 7.129 58.178 1.00 96.06 106 SER A N 1
ATOM 772 C CA . SER A 1 106 ? -42.473 6.330 57.561 1.00 96.06 106 SER A CA 1
ATOM 773 C C . SER A 1 106 ? -41.924 5.061 56.890 1.00 96.06 106 SER A C 1
ATOM 775 O O . SER A 1 106 ? -40.972 5.157 56.107 1.00 96.06 106 SER A O 1
ATOM 777 N N . PRO A 1 107 ? -42.557 3.893 57.104 1.00 93.19 107 PRO A N 1
ATOM 778 C CA . PRO A 1 107 ? -42.135 2.635 56.485 1.00 93.19 107 PRO A CA 1
ATOM 779 C C . PRO A 1 107 ? -42.332 2.635 54.961 1.00 93.19 107 PRO A C 1
ATOM 781 O O . PRO A 1 107 ? -41.588 1.980 54.233 1.00 93.19 107 PRO A O 1
ATOM 784 N N . VAL A 1 108 ? -43.296 3.416 54.458 1.00 94.31 108 VAL A N 1
ATOM 785 C CA . VAL A 1 108 ? -43.539 3.574 53.016 1.00 94.31 108 VAL A CA 1
ATOM 786 C C . VAL A 1 108 ? -42.356 4.268 52.341 1.00 94.31 108 VAL A C 1
ATOM 788 O O . VAL A 1 108 ? -41.890 3.792 51.308 1.00 94.31 108 VAL A O 1
ATOM 791 N N . LEU A 1 109 ? -41.827 5.346 52.936 1.00 91.00 109 LEU A N 1
ATOM 792 C CA . LEU A 1 109 ? -40.643 6.032 52.405 1.00 91.00 109 LEU A CA 1
ATOM 793 C C . LEU A 1 109 ? -39.410 5.128 52.416 1.00 91.00 109 LEU A C 1
ATOM 795 O O . LEU A 1 109 ? -38.679 5.147 51.436 1.00 91.00 109 LEU A O 1
ATOM 799 N N . GLN A 1 110 ? -39.217 4.316 53.462 1.00 91.50 110 GLN A N 1
ATOM 800 C CA . GLN A 1 110 ? -38.110 3.353 53.533 1.00 91.50 110 GLN A CA 1
ATOM 801 C C . GLN A 1 110 ? -38.203 2.290 52.429 1.00 91.50 110 GLN A C 1
ATOM 803 O O . GLN A 1 110 ? -37.216 2.007 51.754 1.00 91.50 110 GLN A O 1
ATOM 808 N N . CYS A 1 111 ? -39.393 1.726 52.192 1.00 90.38 111 CYS A N 1
ATOM 809 C CA . CYS A 1 111 ? -39.596 0.787 51.085 1.00 90.38 111 CYS A CA 1
ATOM 810 C C . CYS A 1 111 ? -39.341 1.456 49.730 1.00 90.38 111 CYS A C 1
ATOM 812 O O . CYS A 1 111 ? -38.707 0.869 48.854 1.00 90.38 111 CYS A O 1
ATOM 814 N N . LEU A 1 112 ? -39.806 2.696 49.559 1.00 91.06 112 LEU A N 1
ATOM 815 C CA . LEU A 1 112 ? -39.660 3.427 48.308 1.00 91.06 112 LEU A CA 1
ATOM 816 C C . LEU A 1 112 ? -38.195 3.779 48.022 1.00 91.06 112 LEU A C 1
ATOM 818 O O . LEU A 1 112 ? -37.758 3.588 46.892 1.00 91.06 112 LEU A O 1
ATOM 822 N N . THR A 1 113 ? -37.404 4.205 49.013 1.00 87.12 113 THR A N 1
ATOM 823 C CA . THR A 1 113 ? -35.958 4.439 48.835 1.00 87.12 113 THR A CA 1
ATOM 824 C C . THR A 1 113 ? -35.183 3.146 48.588 1.00 87.12 113 THR A C 1
ATOM 826 O O . THR A 1 113 ? -34.318 3.134 47.709 1.00 87.12 113 THR A O 1
ATOM 829 N N . CYS A 1 114 ? -35.530 2.051 49.273 1.00 85.25 114 CYS A N 1
ATOM 830 C CA . CYS A 1 114 ? -34.929 0.731 49.051 1.00 85.25 114 CYS A CA 1
ATOM 831 C C . CYS A 1 114 ? -35.183 0.170 47.645 1.00 85.25 114 CYS A C 1
ATOM 833 O O . CYS A 1 114 ? -34.361 -0.592 47.148 1.00 85.25 114 CYS A O 1
ATOM 835 N N . VAL A 1 115 ? -36.293 0.527 46.991 1.00 86.38 115 VAL A N 1
ATOM 836 C CA . VAL A 1 115 ? -36.619 0.040 45.638 1.00 86.38 115 VAL A CA 1
ATOM 837 C C . VAL A 1 115 ? -36.188 1.028 44.555 1.00 86.38 115 VAL A C 1
ATOM 839 O O . VAL A 1 115 ? -35.632 0.618 43.535 1.00 86.38 115 VAL A O 1
ATOM 842 N N . ALA A 1 116 ? -36.409 2.329 44.756 1.00 83.31 116 ALA A N 1
ATOM 843 C CA . ALA A 1 116 ? -36.183 3.339 43.726 1.00 83.31 116 ALA A CA 1
ATOM 844 C C . ALA A 1 116 ? -34.701 3.472 43.352 1.00 83.31 116 ALA A C 1
ATOM 846 O O . ALA A 1 116 ? -34.378 3.505 42.166 1.00 83.31 116 ALA A O 1
ATOM 847 N N . PHE A 1 117 ? -33.792 3.504 44.331 1.00 80.38 117 PHE A N 1
ATOM 848 C CA . PHE A 1 117 ? -32.363 3.694 44.058 1.00 80.38 117 PHE A CA 1
ATOM 849 C C . PHE A 1 117 ? -31.724 2.498 43.337 1.00 80.38 117 PHE A C 1
ATOM 851 O O . PHE A 1 117 ? -31.137 2.699 42.270 1.00 80.38 117 PHE A O 1
ATOM 858 N N . PRO A 1 118 ? -31.879 1.252 43.830 1.00 81.50 118 PRO A N 1
ATOM 859 C CA . PRO A 1 118 ? -31.420 0.074 43.100 1.00 81.50 118 PRO A CA 1
ATOM 860 C C . PRO A 1 118 ? -32.123 -0.086 41.752 1.00 81.50 118 PRO A C 1
ATOM 862 O O . PRO A 1 118 ? -31.479 -0.482 40.787 1.00 81.50 118 PRO A O 1
ATOM 865 N N . GLY A 1 119 ? -33.409 0.274 41.653 1.00 80.38 119 GLY A N 1
ATOM 866 C CA . GLY A 1 119 ? -34.167 0.240 40.401 1.00 80.38 119 GLY A CA 1
ATOM 867 C C . GLY A 1 119 ? -33.594 1.173 39.331 1.00 80.38 119 GLY A C 1
ATOM 868 O O . GLY A 1 119 ? -33.341 0.740 38.206 1.00 80.38 119 GLY A O 1
ATOM 869 N N . VAL A 1 120 ? -33.316 2.433 39.680 1.00 80.00 120 VAL A N 1
ATOM 870 C CA . VAL A 1 120 ? -32.657 3.389 38.773 1.00 80.00 120 VAL A CA 1
ATOM 871 C C . VAL A 1 120 ? -31.247 2.910 38.427 1.00 80.00 120 VAL A C 1
ATOM 873 O O . VAL A 1 120 ? -30.873 2.921 37.254 1.00 80.00 120 VAL A O 1
ATOM 876 N N . GLY A 1 121 ? -30.492 2.408 39.408 1.00 78.62 121 GLY A N 1
ATOM 877 C CA . GLY A 1 121 ? -29.165 1.838 39.176 1.00 78.62 121 GLY A CA 1
ATOM 878 C C . GLY A 1 121 ? -29.181 0.665 38.192 1.00 78.62 121 GLY A C 1
ATOM 879 O O . GLY A 1 121 ? -28.350 0.618 37.286 1.00 78.62 121 GLY A O 1
ATOM 880 N N . ALA A 1 122 ? -30.166 -0.232 3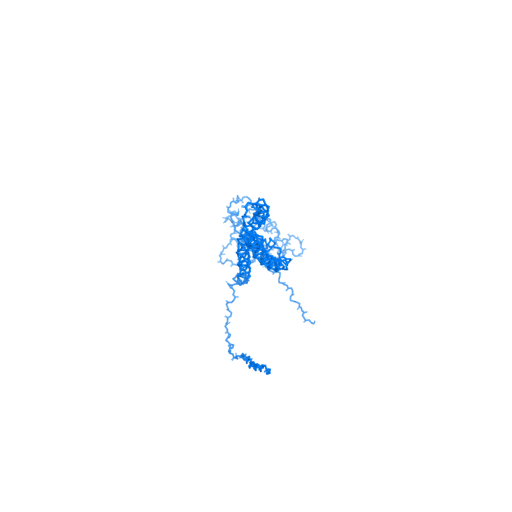8.294 1.00 78.62 122 ALA A N 1
ATOM 881 C CA . ALA A 1 122 ? -30.331 -1.358 37.374 1.00 78.62 122 ALA A CA 1
ATOM 882 C C . ALA A 1 122 ? -30.638 -0.894 35.941 1.00 78.62 122 ALA A C 1
ATOM 884 O O . ALA A 1 122 ? -30.069 -1.432 34.991 1.00 78.62 122 ALA A O 1
ATOM 885 N N . ILE A 1 123 ? -31.489 0.127 35.771 1.00 80.50 123 ILE A N 1
ATOM 886 C CA . ILE A 1 123 ? -31.813 0.693 34.450 1.00 80.50 123 ILE A CA 1
ATOM 887 C C . ILE A 1 123 ? -30.568 1.305 33.808 1.00 80.50 123 ILE A C 1
ATOM 889 O O . ILE A 1 123 ? -30.292 1.058 32.632 1.00 80.50 123 ILE A O 1
ATOM 893 N N . VAL A 1 124 ? -29.786 2.074 34.569 1.00 77.56 124 VAL A N 1
ATOM 894 C CA . VAL A 1 124 ? -28.581 2.699 34.017 1.00 77.56 124 VAL A CA 1
ATOM 895 C C . VAL A 1 124 ? -27.486 1.665 33.744 1.00 77.56 124 VAL A C 1
ATOM 897 O O . VAL A 1 124 ? -26.822 1.742 32.709 1.00 77.56 124 VAL A O 1
ATOM 900 N N . ALA A 1 125 ? -27.342 0.645 34.594 1.00 75.38 125 ALA A N 1
ATOM 901 C CA . ALA A 1 125 ? -26.447 -0.483 34.341 1.00 75.38 125 ALA A CA 1
ATOM 902 C C . ALA A 1 125 ? -26.846 -1.263 33.074 1.00 75.38 125 ALA A C 1
ATOM 904 O O . ALA A 1 125 ? -25.984 -1.621 32.268 1.00 75.38 125 ALA A O 1
ATOM 905 N N . ALA A 1 126 ? -28.145 -1.474 32.844 1.00 76.44 126 ALA A N 1
ATOM 906 C CA . ALA A 1 126 ? -28.648 -2.095 31.622 1.00 76.44 126 ALA A CA 1
ATOM 907 C C . ALA A 1 126 ? -28.351 -1.236 30.378 1.00 76.44 126 ALA A C 1
ATOM 909 O O . ALA A 1 126 ? -27.854 -1.753 29.376 1.00 76.44 126 ALA A O 1
ATOM 910 N N . ALA A 1 127 ? -28.573 0.081 30.448 1.00 74.38 127 ALA A N 1
ATOM 911 C CA . ALA A 1 127 ? -28.248 1.009 29.361 1.00 74.38 127 ALA A CA 1
ATOM 912 C C . ALA A 1 127 ? -26.738 1.043 29.045 1.00 74.38 127 ALA A C 1
ATOM 914 O O . ALA A 1 127 ? -26.339 1.062 27.875 1.00 74.38 127 ALA A O 1
ATOM 915 N N . ALA A 1 128 ? -25.892 0.991 30.076 1.00 71.62 128 ALA A N 1
ATOM 916 C CA . ALA A 1 128 ? -24.443 0.882 29.936 1.00 71.62 128 ALA A CA 1
ATOM 917 C C . ALA A 1 128 ? -24.025 -0.437 29.261 1.00 71.62 128 ALA A C 1
ATOM 919 O O . ALA A 1 128 ? -23.198 -0.418 28.350 1.00 71.62 128 ALA A O 1
ATOM 920 N N . SER A 1 129 ? -24.633 -1.565 29.646 1.00 74.44 129 SER A N 1
ATOM 921 C CA . SER A 1 129 ? -24.378 -2.882 29.042 1.00 74.44 129 SER A CA 1
ATOM 922 C C . SER A 1 129 ? -24.709 -2.908 27.545 1.00 74.44 129 SER A C 1
ATOM 924 O O . SER A 1 129 ? -23.890 -3.343 26.737 1.00 74.44 129 SER A O 1
ATOM 926 N N . ILE A 1 130 ? -25.858 -2.346 27.146 1.00 76.44 130 ILE A N 1
ATOM 927 C CA . ILE A 1 130 ? -26.249 -2.224 25.729 1.00 76.44 130 ILE A CA 1
ATOM 928 C C . ILE A 1 130 ? -25.248 -1.350 24.964 1.00 76.44 130 ILE A C 1
ATOM 930 O O . ILE A 1 130 ? -24.848 -1.691 23.850 1.00 76.44 130 ILE A O 1
ATOM 934 N N . SER A 1 131 ? -24.824 -0.237 25.565 1.00 72.81 131 SER A N 1
ATOM 935 C CA . SER A 1 131 ? -23.862 0.681 24.946 1.00 72.81 131 SER A CA 1
ATOM 936 C C . SER A 1 131 ? -22.500 0.011 24.745 1.00 72.81 131 SER A C 1
ATOM 938 O O . SER A 1 131 ? -21.908 0.135 23.673 1.00 72.81 131 SER A O 1
ATOM 940 N N . LYS A 1 132 ? -22.037 -0.767 25.732 1.00 75.81 132 LYS A N 1
ATOM 941 C CA . LYS A 1 132 ? -20.810 -1.566 25.638 1.00 75.81 132 LYS A CA 1
ATOM 942 C C . LYS A 1 132 ? -20.913 -2.638 24.551 1.00 75.81 132 LYS A C 1
ATOM 944 O O . LYS A 1 132 ? -20.023 -2.720 23.711 1.00 75.81 132 LYS A O 1
ATOM 949 N N . ALA A 1 133 ? -22.005 -3.403 24.524 1.00 75.25 133 ALA A N 1
ATOM 950 C CA . ALA A 1 133 ? -22.219 -4.449 23.525 1.00 75.25 133 ALA A CA 1
ATOM 951 C C . ALA A 1 133 ? -22.199 -3.889 22.094 1.00 75.25 133 ALA A C 1
ATOM 953 O O . ALA A 1 133 ? -21.616 -4.496 21.200 1.00 75.25 133 ALA A O 1
ATOM 954 N N . ARG A 1 134 ? -22.771 -2.696 21.870 1.00 75.00 134 ARG A N 1
ATOM 955 C CA . ARG A 1 134 ? -22.669 -2.026 20.564 1.00 75.00 134 ARG A CA 1
ATOM 956 C C . ARG A 1 134 ? -21.240 -1.621 20.220 1.00 75.00 134 ARG A C 1
ATOM 958 O O . ARG A 1 134 ? -20.812 -1.874 19.102 1.00 75.00 134 ARG A O 1
ATOM 965 N N . CYS A 1 135 ? -20.488 -1.081 21.180 1.00 71.06 135 CYS A N 1
ATOM 966 C CA . CYS A 1 135 ? -19.086 -0.723 20.957 1.00 71.06 135 CYS A CA 1
ATOM 967 C C . CYS A 1 135 ? -18.218 -1.946 20.607 1.00 71.06 135 CYS A C 1
ATOM 969 O O . CYS A 1 135 ? -17.322 -1.833 19.777 1.00 71.06 135 CYS A O 1
ATOM 971 N N . GLU A 1 136 ? -18.479 -3.114 21.202 1.00 76.31 136 GLU A N 1
ATOM 972 C CA . GLU A 1 136 ? -17.763 -4.358 20.881 1.00 76.31 136 GLU A CA 1
ATOM 973 C C . GLU A 1 136 ? -18.107 -4.883 19.481 1.00 76.31 136 GLU A C 1
ATOM 975 O O . GLU A 1 136 ? -17.208 -5.301 18.750 1.00 76.31 136 GLU A O 1
ATOM 980 N N . VAL A 1 137 ? -19.381 -4.816 19.075 1.00 79.44 137 VAL A N 1
ATOM 981 C CA . VAL A 1 137 ? -19.808 -5.184 17.713 1.00 79.44 137 VAL A CA 1
ATOM 982 C C . VAL A 1 137 ? -19.188 -4.248 16.676 1.00 79.44 137 VAL A C 1
ATOM 984 O O . VAL A 1 137 ? -18.662 -4.724 15.671 1.00 79.44 137 VAL A O 1
ATOM 987 N N . ASP A 1 138 ? -19.189 -2.940 16.934 1.00 76.62 138 ASP A N 1
ATOM 988 C CA . ASP A 1 138 ? -18.583 -1.952 16.039 1.00 76.62 138 ASP A CA 1
ATOM 989 C C . ASP A 1 138 ? -17.060 -2.145 15.948 1.00 76.62 138 ASP A C 1
ATOM 991 O O . ASP A 1 138 ? -16.497 -2.116 14.852 1.00 76.62 138 ASP A O 1
ATOM 995 N N . ALA A 1 139 ? -16.390 -2.435 17.069 1.00 71.56 139 ALA A N 1
ATOM 996 C CA . ALA A 1 139 ? -14.963 -2.755 17.087 1.00 71.56 139 ALA A CA 1
ATOM 997 C C . ALA A 1 139 ? -14.643 -4.055 16.325 1.00 71.56 139 ALA A C 1
ATOM 999 O O . ALA A 1 139 ? -13.674 -4.108 15.562 1.00 71.56 139 ALA A O 1
ATOM 1000 N N . ALA A 1 140 ? -15.458 -5.102 16.482 1.00 76.06 140 ALA A N 1
ATOM 1001 C CA . ALA A 1 140 ? -15.298 -6.357 15.750 1.00 76.06 140 ALA A CA 1
ATOM 1002 C C . ALA A 1 140 ? -15.521 -6.171 14.240 1.00 76.06 140 ALA A C 1
ATOM 1004 O O . ALA A 1 140 ? -14.734 -6.675 13.436 1.00 76.06 140 ALA A O 1
ATOM 1005 N N . ALA A 1 141 ? -16.541 -5.402 13.846 1.00 74.56 141 ALA A N 1
ATOM 1006 C CA . ALA A 1 141 ? -16.805 -5.066 12.450 1.00 74.56 141 ALA A CA 1
ATOM 1007 C C . ALA A 1 141 ? -15.656 -4.249 11.835 1.00 74.56 141 ALA A C 1
ATOM 1009 O O . ALA A 1 141 ? -15.210 -4.560 10.730 1.00 74.56 141 ALA A O 1
ATOM 1010 N N . ALA A 1 142 ? -15.122 -3.268 12.571 1.00 71.12 142 ALA A N 1
ATOM 1011 C CA . ALA A 1 142 ? -13.954 -2.492 12.159 1.00 71.12 142 ALA A CA 1
ATOM 1012 C C . ALA A 1 142 ? -12.723 -3.385 11.946 1.00 71.12 142 ALA A C 1
ATOM 1014 O O . ALA A 1 142 ? -12.033 -3.272 10.933 1.00 71.12 142 ALA A O 1
ATOM 1015 N N . THR A 1 143 ? -12.479 -4.318 12.871 1.00 74.94 143 THR A N 1
ATOM 1016 C CA . THR A 1 143 ? -11.350 -5.258 12.801 1.00 74.94 143 THR A CA 1
ATOM 1017 C C . THR A 1 143 ? -11.494 -6.213 11.614 1.00 74.94 143 THR A C 1
ATOM 1019 O O . THR A 1 143 ? -10.522 -6.464 10.904 1.00 74.94 143 THR A O 1
ATOM 1022 N N . ALA A 1 144 ? -12.706 -6.706 11.342 1.00 77.81 144 ALA A N 1
ATOM 1023 C CA . ALA A 1 144 ? -12.983 -7.553 10.184 1.00 77.81 144 ALA A CA 1
ATOM 1024 C C . ALA A 1 144 ? -12.797 -6.796 8.856 1.00 77.81 144 ALA A C 1
ATOM 1026 O O . ALA A 1 144 ? -12.186 -7.332 7.930 1.00 77.81 144 ALA A O 1
ATOM 1027 N N . ALA A 1 145 ? -13.264 -5.545 8.773 1.00 74.69 145 ALA A N 1
ATOM 1028 C CA . ALA A 1 145 ? -13.072 -4.695 7.599 1.00 74.69 145 ALA A CA 1
ATOM 1029 C C . ALA A 1 145 ? -11.584 -4.387 7.357 1.00 74.69 145 ALA A C 1
ATOM 1031 O O . ALA A 1 145 ? -11.101 -4.524 6.233 1.00 74.69 145 ALA A O 1
ATOM 1032 N N . ALA A 1 146 ? -10.836 -4.048 8.411 1.00 75.38 146 ALA A N 1
ATOM 1033 C CA . ALA A 1 146 ? -9.394 -3.827 8.331 1.00 75.38 146 ALA A CA 1
ATOM 1034 C C . ALA A 1 146 ? -8.638 -5.096 7.896 1.00 75.38 146 ALA A C 1
ATOM 1036 O O . ALA A 1 146 ? -7.745 -5.020 7.056 1.00 75.38 146 ALA A O 1
ATOM 1037 N N . ALA A 1 147 ? -9.028 -6.272 8.402 1.00 79.62 147 ALA A N 1
ATOM 1038 C CA . ALA A 1 147 ? -8.423 -7.546 8.018 1.00 79.62 147 ALA A CA 1
ATOM 1039 C C . ALA A 1 147 ? -8.699 -7.920 6.551 1.00 79.62 147 ALA A C 1
ATOM 1041 O O . ALA A 1 147 ? -7.819 -8.461 5.883 1.00 79.62 147 ALA A O 1
ATOM 1042 N N . GLN A 1 148 ? -9.896 -7.628 6.031 1.00 80.25 148 GLN A N 1
ATOM 1043 C CA . GLN A 1 148 ? -10.197 -7.831 4.610 1.00 80.25 148 GLN A CA 1
ATOM 1044 C C . GLN A 1 148 ? -9.359 -6.914 3.717 1.00 80.25 148 GLN A C 1
ATOM 1046 O O . GLN A 1 148 ? -8.821 -7.380 2.719 1.00 80.25 148 GLN A O 1
ATOM 1051 N N . ILE A 1 149 ? -9.200 -5.646 4.102 1.00 72.19 149 ILE A N 1
ATOM 1052 C CA . ILE A 1 149 ? -8.340 -4.693 3.391 1.00 72.19 149 ILE A CA 1
ATOM 1053 C C . ILE A 1 149 ? -6.880 -5.171 3.392 1.00 72.19 149 ILE A C 1
ATOM 1055 O O . ILE A 1 149 ? -6.246 -5.191 2.342 1.00 72.19 149 ILE A O 1
ATOM 1059 N N . ALA A 1 150 ? -6.365 -5.608 4.544 1.00 75.00 150 ALA A N 1
ATOM 1060 C CA . ALA A 1 150 ? -4.984 -6.072 4.668 1.00 75.00 150 ALA A CA 1
ATOM 1061 C C . ALA A 1 150 ? -4.686 -7.314 3.808 1.00 75.00 150 ALA A C 1
ATOM 1063 O O . ALA A 1 150 ? -3.600 -7.425 3.247 1.00 75.00 150 ALA A O 1
ATOM 1064 N N . ARG A 1 151 ? -5.654 -8.233 3.666 1.00 76.19 151 ARG A N 1
ATOM 1065 C CA . ARG A 1 151 ? -5.510 -9.423 2.807 1.00 76.19 151 ARG A CA 1
ATOM 1066 C C . ARG A 1 151 ? -5.432 -9.083 1.321 1.00 76.19 151 ARG A C 1
ATOM 1068 O O . ARG A 1 151 ? -4.645 -9.700 0.616 1.00 76.19 151 ARG A O 1
ATOM 1075 N N . VAL A 1 152 ? -6.229 -8.112 0.864 1.00 69.69 152 VAL A N 1
ATOM 1076 C CA . VAL A 1 152 ? -6.181 -7.640 -0.532 1.00 69.69 152 VAL A CA 1
ATOM 1077 C C . VAL A 1 152 ? -4.812 -7.031 -0.837 1.00 69.69 152 VAL A C 1
ATOM 1079 O O . VAL A 1 152 ? -4.240 -7.306 -1.886 1.00 69.69 152 VAL A O 1
ATOM 1082 N N . ASP A 1 153 ? -4.254 -6.270 0.108 1.00 66.56 153 ASP A N 1
ATOM 1083 C CA . ASP A 1 153 ? -2.925 -5.686 -0.054 1.00 66.56 153 ASP A CA 1
ATOM 1084 C C . ASP A 1 153 ? -1.819 -6.764 -0.128 1.00 66.56 153 ASP A C 1
ATOM 1086 O O . ASP A 1 153 ? -0.945 -6.651 -0.982 1.00 66.56 153 ASP A O 1
ATOM 1090 N N . GLU A 1 154 ? -1.830 -7.824 0.695 1.00 66.38 154 GLU A N 1
ATOM 1091 C CA . GLU A 1 154 ? -0.766 -8.852 0.679 1.00 66.38 154 GLU A CA 1
ATOM 1092 C C . GLU A 1 154 ? -0.698 -9.675 -0.618 1.00 66.38 154 GLU A C 1
ATOM 1094 O O . GLU A 1 154 ? 0.405 -9.933 -1.107 1.00 66.38 154 GLU A O 1
ATOM 1099 N N . GLU A 1 155 ? -1.841 -10.067 -1.190 1.00 66.38 155 GLU A N 1
ATOM 1100 C CA . GLU A 1 155 ? -1.876 -10.839 -2.442 1.00 66.38 155 GLU A CA 1
ATOM 1101 C C . GLU A 1 155 ? -1.352 -10.009 -3.629 1.00 66.38 155 GLU A C 1
ATOM 1103 O O . GLU A 1 155 ? -0.547 -10.505 -4.420 1.00 66.38 155 GLU A O 1
ATOM 1108 N N . ASP A 1 156 ? -1.706 -8.720 -3.699 1.00 62.31 156 ASP A N 1
ATOM 1109 C CA . ASP A 1 156 ? -1.248 -7.812 -4.759 1.00 62.31 156 ASP A CA 1
ATOM 1110 C C . ASP A 1 156 ? 0.206 -7.320 -4.556 1.00 62.31 156 ASP A C 1
ATOM 1112 O O . ASP A 1 156 ? 0.936 -7.089 -5.528 1.00 62.31 156 ASP A O 1
ATOM 1116 N N . LEU A 1 157 ? 0.670 -7.160 -3.307 1.00 57.66 157 LEU A N 1
ATOM 1117 C CA . LEU A 1 157 ? 2.048 -6.749 -2.983 1.00 57.66 157 LEU A CA 1
ATOM 1118 C C . LEU A 1 157 ? 3.070 -7.878 -3.171 1.00 57.66 157 LEU A C 1
ATOM 1120 O O . LEU A 1 157 ? 4.226 -7.591 -3.501 1.00 57.66 157 LEU A O 1
ATOM 1124 N N . ALA A 1 158 ? 2.676 -9.140 -2.982 1.00 60.03 158 ALA A N 1
ATOM 1125 C CA . ALA A 1 158 ? 3.564 -10.288 -3.172 1.00 60.03 158 ALA A CA 1
ATOM 1126 C C . ALA A 1 158 ? 3.982 -10.479 -4.644 1.00 60.03 158 ALA A C 1
ATOM 1128 O O . ALA A 1 158 ? 5.090 -10.949 -4.911 1.00 60.03 158 ALA A O 1
ATOM 1129 N N . GLU A 1 159 ? 3.148 -10.065 -5.603 1.00 60.47 159 GLU A N 1
ATOM 1130 C CA . GLU A 1 159 ? 3.440 -10.205 -7.036 1.00 60.47 159 GLU A CA 1
ATOM 1131 C C . GLU A 1 159 ? 4.320 -9.086 -7.620 1.00 60.47 159 GLU A C 1
ATOM 1133 O O . GLU A 1 159 ? 4.947 -9.273 -8.666 1.00 60.47 159 GLU A O 1
ATOM 1138 N N . MET A 1 160 ? 4.429 -7.923 -6.970 1.00 53.16 160 MET A N 1
ATOM 1139 C CA . MET A 1 160 ? 5.175 -6.786 -7.516 1.00 53.16 160 MET A CA 1
ATOM 1140 C C . MET A 1 160 ? 6.027 -6.106 -6.455 1.00 53.16 160 MET A C 1
ATOM 1142 O O . MET A 1 160 ? 5.536 -5.309 -5.666 1.00 53.16 160 MET A O 1
ATOM 1146 N N . SER A 1 161 ? 7.347 -6.302 -6.508 1.00 66.38 161 SER A N 1
ATOM 1147 C CA . SER A 1 161 ? 8.261 -5.430 -5.768 1.00 66.38 161 SER A CA 1
ATOM 1148 C C . SER A 1 161 ? 8.254 -4.030 -6.417 1.00 66.38 161 SER A C 1
ATOM 1150 O O . SER A 1 161 ? 8.819 -3.830 -7.498 1.00 66.38 161 SER A O 1
ATOM 1152 N N . PRO A 1 162 ? 7.628 -3.017 -5.785 1.00 63.97 162 PRO A N 1
ATOM 1153 C CA . PRO A 1 162 ? 7.356 -1.727 -6.427 1.00 63.97 162 PRO A CA 1
ATOM 1154 C C . PRO A 1 162 ? 8.652 -1.005 -6.810 1.00 63.97 162 PRO A C 1
ATOM 1156 O O . PRO A 1 162 ? 8.732 -0.319 -7.829 1.00 63.97 162 PRO A O 1
ATOM 1159 N N . VAL A 1 163 ? 9.711 -1.237 -6.030 1.00 71.81 163 VAL A N 1
ATOM 1160 C CA . VAL A 1 163 ? 11.055 -0.719 -6.282 1.00 71.81 163 VAL A CA 1
ATOM 1161 C C . VAL A 1 163 ? 11.645 -1.305 -7.565 1.00 71.81 163 VAL A C 1
ATOM 1163 O O . VAL A 1 163 ? 12.267 -0.569 -8.327 1.00 71.81 163 VAL A O 1
ATOM 1166 N N . GLN A 1 164 ? 11.432 -2.591 -7.860 1.00 73.00 164 GLN A N 1
ATOM 1167 C CA . GLN A 1 164 ? 11.947 -3.192 -9.093 1.00 73.00 164 GLN A CA 1
ATOM 1168 C C . GLN A 1 164 ? 11.174 -2.706 -10.319 1.00 73.00 164 GLN A C 1
ATOM 1170 O O . GLN A 1 164 ? 11.793 -2.465 -11.354 1.00 73.00 164 GLN A O 1
ATOM 1175 N N . THR A 1 165 ? 9.863 -2.473 -10.204 1.00 69.31 165 THR A N 1
ATOM 1176 C CA . THR A 1 165 ? 9.050 -1.901 -11.290 1.00 69.31 165 THR A CA 1
ATOM 1177 C C . THR A 1 165 ? 9.490 -0.472 -11.615 1.00 69.31 165 THR A C 1
ATOM 1179 O O . THR A 1 165 ? 9.743 -0.143 -12.776 1.00 69.31 165 THR A O 1
ATOM 1182 N N . VAL A 1 166 ? 9.686 0.366 -10.590 1.00 71.25 166 VAL A N 1
ATOM 1183 C CA . VAL A 1 166 ? 10.177 1.745 -10.750 1.00 71.25 166 VAL A CA 1
ATOM 1184 C C . VAL A 1 166 ? 11.614 1.766 -11.279 1.00 71.25 166 VAL A C 1
ATOM 1186 O O . VAL A 1 166 ? 11.909 2.493 -12.227 1.00 71.25 166 VAL A O 1
ATOM 1189 N N . LEU A 1 167 ? 12.512 0.932 -10.744 1.00 75.81 167 LEU A N 1
ATOM 1190 C CA . LEU A 1 167 ? 13.880 0.806 -11.258 1.00 75.81 167 LEU A CA 1
ATOM 1191 C C . LEU A 1 167 ? 13.906 0.271 -12.693 1.00 75.81 167 LEU A C 1
ATOM 1193 O O . LEU A 1 167 ? 14.733 0.713 -13.488 1.00 75.81 167 LEU A O 1
ATOM 1197 N N . GLY A 1 168 ? 13.003 -0.641 -13.051 1.00 73.56 168 GLY A N 1
ATOM 1198 C CA . GLY A 1 168 ? 12.828 -1.151 -14.408 1.00 73.56 168 GLY A CA 1
ATOM 1199 C C . GLY A 1 168 ? 12.424 -0.044 -15.381 1.00 73.56 168 GLY A C 1
ATOM 1200 O O . GLY A 1 168 ? 13.057 0.113 -16.429 1.00 73.56 168 GLY A O 1
ATOM 1201 N N . LEU A 1 169 ? 11.455 0.790 -14.993 1.00 70.56 169 LEU A N 1
ATOM 1202 C CA . LEU A 1 169 ? 11.026 1.965 -15.755 1.00 70.56 169 LEU A CA 1
ATOM 1203 C C . LEU A 1 169 ? 12.163 2.982 -15.909 1.00 70.56 169 LEU A C 1
ATOM 1205 O O . LEU A 1 169 ? 12.497 3.354 -17.035 1.00 70.56 169 LEU A O 1
ATOM 1209 N N . ILE A 1 170 ? 12.845 3.346 -14.820 1.00 73.50 170 ILE A N 1
ATOM 1210 C CA . ILE A 1 170 ? 14.011 4.246 -14.837 1.00 73.50 170 ILE A CA 1
ATOM 1211 C C . ILE A 1 170 ? 15.103 3.689 -15.760 1.00 73.50 170 ILE A C 1
ATOM 1213 O O . ILE A 1 170 ? 15.616 4.393 -16.631 1.00 73.50 170 ILE A O 1
ATOM 1217 N N . ARG A 1 171 ? 15.425 2.398 -15.650 1.00 82.25 171 ARG A N 1
ATOM 1218 C CA . ARG A 1 171 ? 16.454 1.743 -16.470 1.00 82.25 171 ARG A CA 1
ATOM 1219 C C . ARG A 1 171 ? 16.064 1.685 -17.947 1.00 82.25 171 ARG A C 1
ATOM 1221 O O . ARG A 1 171 ? 16.933 1.842 -18.811 1.00 82.25 171 ARG A O 1
ATOM 1228 N N . SER A 1 172 ? 14.779 1.490 -18.242 1.00 72.06 172 SER A N 1
ATOM 1229 C CA . SER A 1 172 ? 14.240 1.489 -19.605 1.00 72.06 172 SER A CA 1
ATOM 1230 C C . SER A 1 172 ? 14.239 2.883 -20.242 1.00 72.06 172 SER A C 1
ATOM 1232 O O . SER A 1 172 ? 14.526 2.989 -21.431 1.00 72.06 172 SER A O 1
ATOM 1234 N N . LEU A 1 173 ? 14.059 3.950 -19.455 1.00 67.88 173 LEU A N 1
ATOM 1235 C CA . LEU A 1 173 ? 14.197 5.350 -19.882 1.00 67.88 173 LEU A CA 1
ATOM 1236 C C . LEU A 1 173 ? 15.665 5.765 -20.077 1.00 67.88 173 LEU A C 1
ATOM 1238 O O . LEU A 1 173 ? 16.012 6.439 -21.051 1.00 67.88 173 LEU A O 1
ATOM 1242 N N . LEU A 1 174 ? 16.561 5.318 -19.193 1.00 72.88 174 LEU A N 1
ATOM 1243 C CA . LEU A 1 174 ? 17.987 5.656 -19.239 1.00 72.88 174 LEU A CA 1
ATOM 1244 C C . LEU A 1 174 ? 18.747 4.956 -20.372 1.00 72.88 174 LEU A C 1
ATOM 1246 O O . LEU A 1 174 ? 19.671 5.544 -20.936 1.00 72.88 174 LEU A O 1
ATOM 1250 N N . ARG A 1 175 ? 18.389 3.727 -20.761 1.00 79.06 175 ARG A N 1
ATOM 1251 C CA . ARG A 1 175 ? 19.056 3.012 -21.872 1.00 79.06 175 ARG A CA 1
ATOM 1252 C C . ARG A 1 175 ? 19.044 3.776 -23.214 1.00 79.06 175 ARG A C 1
ATOM 1254 O O . ARG A 1 175 ? 20.122 3.985 -23.773 1.00 79.06 175 ARG A O 1
ATOM 1261 N N . PRO A 1 176 ? 17.902 4.238 -23.747 1.00 70.44 176 PRO A N 1
ATOM 1262 C CA . PRO A 1 176 ? 17.875 4.997 -24.996 1.00 70.44 176 PRO A CA 1
ATOM 1263 C C . PRO A 1 176 ? 18.486 6.398 -24.839 1.00 70.44 176 PRO A C 1
ATOM 1265 O O . PRO A 1 176 ? 19.145 6.885 -25.763 1.00 70.44 176 PRO A O 1
ATOM 1268 N N . ALA A 1 177 ? 18.346 7.029 -23.667 1.00 64.06 177 ALA A N 1
ATOM 1269 C CA . ALA A 1 177 ? 18.957 8.327 -23.377 1.00 64.06 177 ALA A CA 1
ATOM 1270 C C . ALA A 1 177 ? 20.494 8.249 -23.366 1.00 64.06 177 ALA A C 1
ATOM 1272 O O . ALA A 1 177 ? 21.167 9.043 -24.024 1.00 64.06 177 ALA A O 1
ATOM 1273 N N . THR A 1 178 ? 21.059 7.236 -22.706 1.00 76.00 178 THR A N 1
ATOM 1274 C CA . THR A 1 178 ? 22.511 6.999 -22.656 1.00 76.00 178 THR A CA 1
ATOM 1275 C C . THR A 1 178 ? 23.088 6.633 -24.024 1.00 76.00 178 THR A C 1
ATOM 1277 O O . THR A 1 178 ? 24.177 7.093 -24.371 1.00 76.00 178 THR A O 1
ATOM 1280 N N . GLN A 1 179 ? 22.359 5.883 -24.857 1.00 75.75 179 GLN A N 1
ATOM 1281 C CA . GLN A 1 179 ? 22.777 5.612 -26.238 1.00 75.75 179 GLN A CA 1
ATOM 1282 C C . GLN A 1 179 ? 22.814 6.888 -27.095 1.00 75.75 179 GLN A C 1
ATOM 1284 O O . GLN A 1 179 ? 23.781 7.113 -27.830 1.00 75.75 179 GLN A O 1
ATOM 1289 N N . ARG A 1 180 ? 21.814 7.770 -26.961 1.00 69.25 180 ARG A N 1
ATOM 1290 C CA . ARG A 1 180 ? 21.801 9.067 -27.658 1.00 69.25 180 ARG A CA 1
ATOM 1291 C C . ARG A 1 180 ? 22.915 9.983 -27.157 1.00 69.25 180 ARG A C 1
ATOM 1293 O O . ARG A 1 180 ? 23.660 10.509 -27.985 1.00 69.25 180 ARG A O 1
ATOM 1300 N N . ALA A 1 181 ? 23.111 10.087 -25.844 1.00 73.12 181 ALA A N 1
ATOM 1301 C CA . ALA A 1 181 ? 24.195 10.861 -25.243 1.00 73.12 181 ALA A CA 1
ATOM 1302 C C . ALA A 1 181 ? 25.576 10.383 -25.715 1.00 73.12 181 ALA A C 1
ATOM 1304 O O . ALA A 1 181 ? 26.391 11.204 -26.125 1.00 73.12 181 ALA A O 1
ATOM 1305 N N . ARG A 1 182 ? 25.822 9.066 -25.792 1.00 77.94 182 ARG A N 1
ATOM 1306 C CA . ARG A 1 182 ? 27.079 8.518 -26.338 1.00 77.94 182 ARG A CA 1
ATOM 1307 C C . ARG A 1 182 ? 27.313 8.927 -27.793 1.00 77.94 182 ARG A C 1
ATOM 1309 O O . ARG A 1 182 ? 28.441 9.246 -28.159 1.00 77.94 182 ARG A O 1
ATOM 1316 N N . SER A 1 183 ? 26.270 8.959 -28.624 1.00 72.44 183 SER A N 1
ATOM 1317 C CA . SER A 1 183 ? 26.394 9.380 -30.029 1.00 72.44 183 SER A CA 1
ATOM 1318 C C . SER A 1 183 ? 26.710 10.875 -30.186 1.00 72.44 183 SER A C 1
ATOM 1320 O O . SER A 1 183 ? 27.413 11.276 -31.114 1.00 72.44 183 SER A O 1
ATOM 1322 N N . VAL A 1 184 ? 26.201 11.716 -29.283 1.00 72.75 184 VAL A N 1
ATOM 1323 C CA . VAL A 1 184 ? 26.478 13.159 -29.255 1.00 72.75 184 VAL A CA 1
ATOM 1324 C C . VAL A 1 184 ? 27.868 13.416 -28.678 1.00 72.75 184 VAL A C 1
ATOM 1326 O O . VAL A 1 184 ? 28.647 14.152 -29.276 1.00 72.75 184 VAL A O 1
ATOM 1329 N N . TRP A 1 185 ? 28.224 12.721 -27.597 1.00 75.50 185 TRP A N 1
ATOM 1330 C CA . TRP A 1 185 ? 29.536 12.804 -26.964 1.00 75.50 185 TRP A CA 1
ATOM 1331 C C . TRP A 1 185 ? 30.662 12.422 -27.920 1.00 75.50 185 TRP A C 1
ATOM 1333 O O . TRP A 1 185 ? 31.658 13.130 -27.996 1.00 75.50 185 TRP A O 1
ATOM 1343 N N . ARG A 1 186 ? 30.499 11.355 -28.717 1.00 74.06 186 ARG A N 1
ATOM 1344 C CA . ARG A 1 186 ? 31.482 11.004 -29.757 1.00 74.06 186 ARG A CA 1
ATOM 1345 C C . ARG A 1 186 ? 31.662 12.150 -30.754 1.00 74.06 186 ARG A C 1
ATOM 1347 O O . ARG A 1 186 ? 32.792 12.520 -31.042 1.00 74.06 186 ARG A O 1
ATOM 1354 N N . ARG A 1 187 ? 30.569 12.763 -31.223 1.00 72.62 187 ARG A N 1
ATOM 1355 C CA . ARG A 1 187 ? 30.621 13.896 -32.166 1.00 72.62 187 ARG A CA 1
ATOM 1356 C C . ARG A 1 187 ? 31.294 15.135 -31.572 1.00 72.62 187 ARG A C 1
ATOM 1358 O O . ARG A 1 187 ? 32.045 15.798 -32.280 1.00 72.62 187 ARG A O 1
ATOM 1365 N N . LEU A 1 188 ? 31.059 15.429 -30.294 1.00 72.81 188 LEU A N 1
ATOM 1366 C CA . LEU A 1 188 ? 31.717 16.538 -29.599 1.00 72.81 188 LEU A CA 1
ATOM 1367 C C . LEU A 1 188 ? 33.194 16.254 -29.313 1.00 72.81 188 LEU A C 1
ATOM 1369 O O . LEU A 1 188 ? 34.035 17.096 -29.611 1.00 72.81 188 LEU A O 1
ATOM 1373 N N . ARG A 1 189 ? 33.525 15.061 -28.808 1.00 76.69 189 ARG A N 1
ATOM 1374 C CA . ARG A 1 189 ? 34.904 14.649 -28.505 1.00 76.69 189 ARG A CA 1
ATOM 1375 C C . ARG A 1 189 ? 35.816 14.797 -29.725 1.00 76.69 189 ARG A C 1
ATOM 1377 O O . ARG A 1 189 ? 36.928 15.293 -29.598 1.00 76.69 189 ARG A O 1
ATOM 1384 N N . TRP A 1 190 ? 35.320 14.461 -30.915 1.00 66.88 190 TRP A N 1
ATOM 1385 C CA . TRP A 1 190 ? 36.043 14.651 -32.176 1.00 66.88 190 TRP A CA 1
ATOM 1386 C C . TRP A 1 190 ? 36.338 16.109 -32.531 1.00 66.88 190 TRP A C 1
ATOM 1388 O O . TRP A 1 190 ? 37.361 16.386 -33.153 1.00 66.88 190 TRP A O 1
ATOM 1398 N N . ARG A 1 191 ? 35.487 17.057 -32.128 1.00 72.31 191 ARG A N 1
ATOM 1399 C CA . ARG A 1 191 ? 35.748 18.485 -32.361 1.00 72.31 191 ARG A CA 1
ATOM 1400 C C . ARG A 1 191 ? 36.868 19.015 -31.468 1.00 72.31 191 ARG A C 1
ATOM 1402 O O . ARG A 1 191 ? 37.615 19.874 -31.917 1.00 72.31 191 ARG A O 1
ATOM 1409 N N . VAL A 1 192 ? 37.005 18.464 -30.262 1.00 75.62 192 VAL A N 1
ATOM 1410 C CA . VAL A 1 192 ? 37.939 18.936 -29.224 1.00 75.62 192 VAL A CA 1
ATOM 1411 C C . VAL A 1 192 ? 39.323 18.266 -29.306 1.00 75.62 192 VAL A C 1
ATOM 1413 O O . VAL A 1 192 ? 40.287 18.796 -28.770 1.00 75.62 192 VAL A O 1
ATOM 1416 N N . LEU A 1 193 ? 39.459 17.130 -30.000 1.00 74.69 193 LEU A N 1
ATOM 1417 C CA . LEU A 1 193 ? 40.744 16.427 -30.136 1.00 74.69 193 LEU A CA 1
ATOM 1418 C C . LEU A 1 193 ? 41.787 17.239 -30.946 1.00 74.69 193 LEU A C 1
ATOM 1420 O O . LEU A 1 193 ? 41.444 17.768 -32.016 1.00 74.69 193 LEU A O 1
ATOM 1424 N N . PRO A 1 194 ? 43.060 17.294 -30.498 1.00 78.69 194 PRO A N 1
ATOM 1425 C CA . PRO A 1 194 ? 44.148 17.895 -31.264 1.00 78.69 194 PRO A CA 1
ATOM 1426 C C . PRO A 1 194 ? 44.412 17.107 -32.564 1.00 78.69 194 PRO A C 1
ATOM 1428 O O . PRO A 1 194 ? 44.074 15.923 -32.666 1.00 78.69 194 PRO A O 1
ATOM 1431 N N . PRO A 1 195 ? 44.988 17.746 -33.597 1.00 72.44 195 PRO A N 1
ATOM 1432 C CA . PRO A 1 195 ? 45.152 17.143 -34.923 1.00 72.44 195 PRO A CA 1
ATOM 1433 C C . PRO A 1 195 ? 46.027 15.879 -34.935 1.00 72.44 195 PRO A C 1
ATOM 1435 O O . PRO A 1 195 ? 45.751 14.971 -35.717 1.00 72.44 195 PRO A O 1
ATOM 1438 N N . SER A 1 196 ? 47.018 15.776 -34.046 1.00 74.38 196 SER A N 1
ATOM 1439 C CA . SER A 1 196 ? 47.863 14.583 -33.883 1.00 74.38 196 SER A CA 1
ATOM 1440 C C . SER A 1 196 ? 47.069 13.359 -33.415 1.00 74.38 196 SER A C 1
ATOM 1442 O O . SER A 1 196 ? 47.218 12.270 -33.965 1.00 74.38 196 SER A O 1
ATOM 1444 N N . ASP A 1 197 ? 46.165 13.534 -32.451 1.00 76.81 197 ASP A N 1
ATOM 1445 C CA . ASP A 1 197 ? 45.349 12.435 -31.929 1.00 76.81 197 ASP A CA 1
ATOM 1446 C C . ASP A 1 197 ? 44.265 12.005 -32.918 1.00 76.81 197 ASP A C 1
ATOM 1448 O O . ASP A 1 197 ? 43.907 10.828 -32.976 1.00 76.81 197 ASP A O 1
ATOM 1452 N N . LYS A 1 198 ? 43.782 12.930 -33.757 1.00 73.31 198 LYS A N 1
ATOM 1453 C CA . LYS A 1 198 ? 42.848 12.593 -34.839 1.00 73.31 198 LYS A CA 1
ATOM 1454 C C . LYS A 1 198 ? 43.471 11.624 -35.841 1.00 73.31 198 LYS A C 1
ATOM 1456 O O . LYS A 1 198 ? 42.789 10.695 -36.258 1.00 73.31 198 LYS A O 1
ATOM 1461 N N . LEU A 1 199 ? 44.751 11.806 -36.169 1.00 71.62 199 LEU A N 1
ATOM 1462 C CA . LEU A 1 199 ? 45.500 10.908 -37.052 1.00 71.62 199 LEU A CA 1
ATOM 1463 C C . LEU A 1 199 ? 45.752 9.536 -36.418 1.00 71.62 199 LEU A C 1
ATOM 1465 O O . LEU A 1 199 ? 45.664 8.520 -37.099 1.00 71.62 199 LEU A O 1
ATOM 1469 N N . ARG A 1 200 ? 46.014 9.477 -35.108 1.00 77.62 200 ARG A N 1
ATOM 1470 C CA . ARG A 1 200 ? 46.202 8.194 -34.410 1.00 77.62 200 ARG A CA 1
ATOM 1471 C C . ARG A 1 200 ? 44.934 7.348 -34.418 1.00 77.62 200 ARG A C 1
ATOM 1473 O O . ARG A 1 200 ? 44.995 6.160 -34.711 1.00 77.62 200 ARG A O 1
ATOM 1480 N N . VAL A 1 201 ? 43.788 7.962 -34.124 1.00 75.31 201 VAL A N 1
ATOM 1481 C CA . VAL A 1 201 ? 42.501 7.253 -34.143 1.00 75.31 201 VAL A CA 1
ATOM 1482 C C . VAL A 1 201 ? 42.090 6.908 -35.578 1.00 75.31 201 VAL A C 1
ATOM 1484 O O . VAL A 1 201 ? 41.569 5.825 -35.813 1.00 75.31 201 VAL A O 1
ATOM 1487 N N . ALA A 1 202 ? 42.385 7.791 -36.537 1.00 71.56 202 ALA A N 1
ATOM 1488 C CA . ALA A 1 202 ? 42.217 7.537 -37.964 1.00 71.56 202 ALA A CA 1
ATOM 1489 C C . ALA A 1 202 ? 42.961 6.294 -38.444 1.00 71.56 202 ALA A C 1
ATOM 1491 O O . ALA A 1 202 ? 42.377 5.421 -39.080 1.00 71.56 202 ALA A O 1
ATOM 1492 N N . ARG A 1 203 ? 44.246 6.218 -38.095 1.00 76.75 203 ARG A N 1
ATOM 1493 C CA . ARG A 1 203 ? 45.118 5.102 -38.436 1.00 76.75 203 ARG A CA 1
ATOM 1494 C C . ARG A 1 203 ? 44.640 3.805 -37.794 1.00 76.75 203 ARG A C 1
ATOM 1496 O O . ARG A 1 203 ? 44.491 2.830 -38.507 1.00 76.75 203 ARG A O 1
ATOM 1503 N N . ALA A 1 204 ? 44.305 3.822 -36.504 1.00 79.12 204 ALA A N 1
ATOM 1504 C CA . ALA A 1 204 ? 43.802 2.636 -35.810 1.00 79.12 204 ALA A CA 1
ATOM 1505 C C . ALA A 1 204 ? 42.466 2.119 -36.384 1.00 79.12 204 ALA A C 1
ATOM 1507 O O . ALA A 1 204 ? 42.241 0.915 -36.443 1.00 79.12 204 ALA A O 1
ATOM 1508 N N . GLU A 1 205 ? 41.565 3.009 -36.818 1.00 76.81 205 GLU A N 1
ATOM 1509 C CA . GLU A 1 205 ? 40.314 2.592 -37.468 1.00 76.81 205 GLU A CA 1
ATOM 1510 C C . GLU A 1 205 ? 40.551 2.062 -38.889 1.00 76.81 205 GLU A C 1
ATOM 1512 O O . GLU A 1 205 ? 39.867 1.131 -39.310 1.00 76.81 205 GLU A O 1
ATOM 1517 N N . LEU A 1 206 ? 41.514 2.632 -39.621 1.00 76.81 206 LEU A N 1
ATOM 1518 C CA . LEU A 1 206 ? 41.929 2.116 -40.922 1.00 76.81 206 LEU A CA 1
ATOM 1519 C C . LEU A 1 206 ? 42.564 0.728 -40.778 1.00 76.81 206 LEU A C 1
ATOM 1521 O O . LEU A 1 206 ? 42.194 -0.156 -41.533 1.00 76.81 206 LEU A O 1
ATOM 1525 N N . GLU A 1 207 ? 43.438 0.533 -39.791 1.00 81.56 207 GLU A N 1
ATOM 1526 C CA . GLU A 1 207 ? 44.068 -0.751 -39.447 1.00 81.56 207 GLU A CA 1
ATOM 1527 C C . GLU A 1 207 ? 43.017 -1.823 -39.186 1.00 81.56 207 GLU A C 1
ATOM 1529 O O . GLU A 1 207 ? 42.959 -2.816 -39.898 1.00 81.56 207 GLU A O 1
ATOM 1534 N N . TYR A 1 208 ? 42.091 -1.544 -38.266 1.00 80.69 208 TYR A N 1
ATOM 1535 C CA . TYR A 1 208 ? 41.008 -2.462 -37.927 1.00 80.69 208 TYR A CA 1
ATOM 1536 C C . TYR A 1 208 ? 40.115 -2.809 -39.127 1.00 80.69 208 TYR A C 1
ATOM 1538 O O . TYR A 1 208 ? 39.599 -3.918 -39.232 1.00 80.69 208 TYR A O 1
ATOM 1546 N N . ARG A 1 209 ? 39.883 -1.855 -40.037 1.00 76.81 209 ARG A N 1
ATOM 1547 C CA . ARG A 1 209 ? 39.112 -2.126 -41.255 1.00 76.81 209 ARG A CA 1
ATOM 1548 C C . ARG A 1 209 ? 39.923 -2.929 -42.258 1.00 76.81 209 ARG A C 1
ATOM 1550 O O . ARG A 1 209 ? 39.364 -3.833 -42.848 1.00 76.81 209 ARG A O 1
ATOM 1557 N N . VAL A 1 210 ? 41.197 -2.616 -42.453 1.00 80.44 210 VAL A N 1
ATOM 1558 C CA . VAL A 1 210 ? 42.064 -3.383 -43.351 1.00 80.44 210 VAL A CA 1
ATOM 1559 C C . VAL A 1 210 ? 42.134 -4.830 -42.865 1.00 80.44 210 VAL A C 1
ATOM 1561 O O . VAL A 1 210 ? 41.812 -5.706 -43.646 1.00 80.44 210 VAL A O 1
ATOM 1564 N N . GLU A 1 211 ? 42.352 -5.073 -41.569 1.00 83.12 211 GLU A N 1
ATOM 1565 C CA . GLU A 1 211 ? 42.312 -6.418 -40.964 1.00 83.12 211 GLU A CA 1
ATOM 1566 C C . GLU A 1 211 ? 40.964 -7.142 -41.133 1.00 83.12 211 GLU A C 1
ATOM 1568 O O . GLU A 1 211 ? 40.916 -8.364 -41.177 1.00 83.12 211 GLU A O 1
ATOM 1573 N N . MET A 1 212 ? 39.846 -6.412 -41.190 1.00 81.19 212 MET A N 1
ATOM 1574 C CA . MET A 1 212 ? 38.521 -7.015 -41.381 1.00 81.19 212 MET A CA 1
ATOM 1575 C C . MET A 1 212 ? 38.265 -7.440 -42.834 1.00 81.19 212 MET A C 1
ATOM 1577 O O . MET A 1 212 ? 37.455 -8.339 -43.056 1.00 81.19 212 MET A O 1
ATOM 1581 N N . TYR A 1 213 ? 38.878 -6.752 -43.802 1.00 80.06 213 TYR A N 1
ATOM 1582 C CA . TYR A 1 213 ? 38.658 -6.969 -45.238 1.00 80.06 213 TYR A CA 1
ATOM 1583 C C . TYR A 1 213 ? 39.814 -7.698 -45.931 1.00 80.06 213 TYR A C 1
ATOM 1585 O O . TYR A 1 213 ? 39.620 -8.129 -47.057 1.00 80.06 213 TYR A O 1
ATOM 1593 N N . ASP A 1 214 ? 40.967 -7.829 -45.278 1.00 83.38 214 ASP A N 1
ATOM 1594 C CA . ASP A 1 214 ? 42.073 -8.714 -45.650 1.00 83.38 214 ASP A CA 1
ATOM 1595 C C . ASP A 1 214 ? 41.668 -10.153 -45.279 1.00 83.38 214 ASP A C 1
ATOM 1597 O O . ASP A 1 214 ? 41.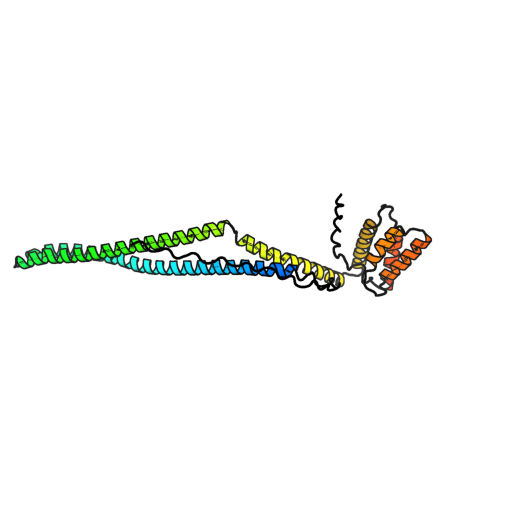840 -10.611 -44.145 1.00 83.38 214 ASP A O 1
ATOM 1601 N N . ALA A 1 215 ? 40.964 -10.812 -46.200 1.00 83.69 215 ALA A N 1
ATOM 1602 C CA . ALA A 1 215 ? 40.321 -12.099 -45.963 1.00 83.69 215 ALA A CA 1
ATOM 1603 C C . ALA A 1 215 ? 41.330 -13.252 -45.943 1.00 83.69 215 ALA A C 1
ATOM 1605 O O . ALA A 1 215 ? 41.064 -14.287 -45.322 1.00 83.69 215 ALA A O 1
ATOM 1606 N N . ASP A 1 216 ? 42.465 -13.086 -46.621 1.00 87.56 216 ASP A N 1
ATOM 1607 C CA . ASP A 1 216 ? 43.556 -14.055 -46.673 1.00 87.56 216 ASP A CA 1
ATOM 1608 C C . ASP A 1 216 ? 44.698 -13.756 -45.683 1.00 87.56 216 ASP A C 1
ATOM 1610 O O . ASP A 1 216 ? 45.555 -14.620 -45.474 1.00 87.56 216 ASP A O 1
ATOM 1614 N N . ALA A 1 217 ? 44.635 -12.623 -44.976 1.00 85.25 217 ALA A N 1
ATOM 1615 C CA . ALA A 1 217 ? 45.573 -12.189 -43.942 1.00 85.25 217 ALA A CA 1
ATOM 1616 C C . ALA A 1 217 ? 47.017 -12.060 -44.455 1.00 85.25 217 ALA A C 1
ATOM 1618 O O . ALA A 1 217 ? 47.979 -12.303 -43.712 1.00 85.25 217 ALA A O 1
ATOM 1619 N N . ASP A 1 218 ? 47.182 -11.698 -45.727 1.00 86.56 218 ASP A N 1
ATOM 1620 C CA . ASP A 1 218 ? 48.491 -11.570 -46.366 1.00 86.56 218 ASP A CA 1
ATOM 1621 C C . ASP A 1 218 ? 49.142 -10.186 -46.125 1.00 86.56 218 ASP A C 1
ATOM 1623 O O . ASP A 1 218 ? 50.313 -9.954 -46.463 1.00 86.56 218 ASP A O 1
ATOM 1627 N N . GLY A 1 219 ? 48.414 -9.271 -45.470 1.00 83.00 219 GLY A N 1
ATOM 1628 C CA . GLY A 1 219 ? 48.850 -7.910 -45.160 1.00 83.00 219 GLY A CA 1
ATOM 1629 C C . GLY A 1 219 ? 48.778 -6.958 -46.358 1.00 83.00 219 GLY A C 1
ATOM 1630 O O . GLY A 1 219 ? 49.316 -5.836 -46.311 1.00 83.00 219 GLY A O 1
ATOM 1631 N N . ARG A 1 220 ? 48.144 -7.388 -47.447 1.00 86.88 220 ARG A N 1
ATOM 1632 C CA . ARG A 1 220 ? 47.881 -6.632 -48.664 1.00 86.88 220 ARG A CA 1
ATOM 1633 C C . ARG A 1 220 ? 46.386 -6.692 -48.947 1.00 86.88 220 ARG A C 1
ATOM 1635 O O . ARG A 1 220 ? 45.661 -7.551 -48.491 1.00 86.88 220 ARG A O 1
ATOM 1642 N N . LEU A 1 221 ? 45.904 -5.694 -49.674 1.00 84.50 221 LEU A N 1
ATOM 1643 C CA . LEU A 1 221 ? 44.533 -5.702 -50.161 1.00 84.50 221 LEU A CA 1
ATOM 1644 C C . LEU A 1 221 ? 44.565 -6.040 -51.642 1.00 84.50 221 LEU A C 1
ATOM 1646 O O . LEU A 1 221 ? 45.141 -5.295 -52.452 1.00 84.50 221 LEU A O 1
ATOM 1650 N N . SER A 1 222 ? 43.928 -7.153 -51.982 1.00 86.31 222 SER A N 1
ATOM 1651 C CA . SER A 1 222 ? 43.610 -7.520 -53.354 1.00 86.31 222 SER A CA 1
ATOM 1652 C C . SER A 1 222 ? 42.619 -6.526 -53.967 1.00 86.31 222 SER A C 1
ATOM 1654 O O . SER A 1 222 ? 41.994 -5.687 -53.304 1.00 86.31 222 SER A O 1
ATOM 1656 N N . ARG A 1 223 ? 42.465 -6.593 -55.289 1.00 82.62 223 ARG A N 1
ATOM 1657 C CA . ARG A 1 223 ? 41.558 -5.701 -56.016 1.00 82.62 223 ARG A CA 1
ATOM 1658 C C . ARG A 1 223 ? 40.096 -5.931 -55.624 1.00 82.62 223 ARG A C 1
ATOM 1660 O O . ARG A 1 223 ? 39.322 -4.967 -55.625 1.00 82.62 223 ARG A O 1
ATOM 1667 N N . GLU A 1 224 ? 39.715 -7.169 -55.314 1.00 82.81 224 GLU A N 1
ATOM 1668 C CA . GLU A 1 224 ? 38.385 -7.519 -54.820 1.00 82.81 224 GLU A CA 1
ATOM 1669 C C . GLU A 1 224 ? 38.127 -6.931 -53.426 1.00 82.81 224 GLU A C 1
ATOM 1671 O O . GLU A 1 224 ? 37.140 -6.215 -53.246 1.00 82.81 224 GLU A O 1
ATOM 1676 N N . GLU A 1 225 ? 39.044 -7.120 -52.479 1.00 83.75 225 GLU A N 1
ATOM 1677 C CA . GLU A 1 225 ? 38.907 -6.625 -51.098 1.00 83.75 225 GLU A CA 1
ATOM 1678 C C . GLU A 1 225 ? 38.912 -5.098 -51.040 1.00 83.75 225 GLU A C 1
ATOM 1680 O O . GLU A 1 225 ? 38.100 -4.469 -50.352 1.00 83.75 225 GLU A O 1
ATOM 1685 N N . LEU A 1 226 ? 39.765 -4.466 -51.853 1.00 81.44 226 LEU A N 1
ATOM 1686 C CA . LEU A 1 226 ? 39.772 -3.018 -52.004 1.00 81.44 226 LEU A CA 1
ATOM 1687 C C . LEU A 1 226 ? 38.414 -2.525 -52.528 1.00 81.44 226 LEU A C 1
ATOM 1689 O O . LEU A 1 226 ? 37.883 -1.524 -52.044 1.00 81.44 226 LEU A O 1
ATOM 1693 N N . ARG A 1 227 ? 37.800 -3.230 -53.484 1.00 80.62 227 ARG A N 1
ATOM 1694 C CA . ARG A 1 227 ? 36.490 -2.854 -54.036 1.00 80.62 227 ARG A CA 1
ATOM 1695 C C . ARG A 1 227 ? 35.371 -2.929 -52.993 1.00 80.62 227 ARG A C 1
ATOM 1697 O O . ARG A 1 227 ? 34.444 -2.120 -53.072 1.00 80.62 227 ARG A O 1
ATOM 1704 N N . GLU A 1 228 ? 35.462 -3.835 -52.027 1.00 80.00 228 GLU A N 1
ATOM 1705 C CA . GLU A 1 228 ? 34.513 -3.944 -50.911 1.00 80.00 228 GLU A CA 1
ATOM 1706 C C . GLU A 1 228 ? 34.750 -2.884 -49.826 1.00 80.00 228 GLU A C 1
ATOM 1708 O O . GLU A 1 228 ? 33.798 -2.302 -49.295 1.00 80.00 228 GLU A O 1
ATOM 1713 N N . LEU A 1 229 ? 36.013 -2.549 -49.559 1.00 77.25 229 LEU A N 1
ATOM 1714 C CA . LEU A 1 229 ? 36.408 -1.573 -48.544 1.00 77.25 229 LEU A CA 1
ATOM 1715 C C . LEU A 1 229 ? 36.140 -0.117 -48.978 1.00 77.25 229 LEU A C 1
ATOM 1717 O O . LEU A 1 229 ? 35.715 0.719 -48.169 1.00 77.25 229 LEU A O 1
ATOM 1721 N N . LEU A 1 230 ? 36.332 0.217 -50.259 1.00 70.94 230 LEU A N 1
ATOM 1722 C CA . LEU A 1 230 ? 36.240 1.597 -50.760 1.00 70.94 230 LEU A CA 1
ATOM 1723 C C . LEU A 1 230 ? 34.871 2.282 -50.538 1.00 70.94 230 LEU A C 1
ATOM 1725 O O . LEU A 1 230 ? 34.858 3.434 -50.089 1.00 70.94 230 LEU A O 1
ATOM 1729 N N . PRO A 1 231 ? 33.706 1.648 -50.775 1.00 68.12 231 PRO A N 1
ATOM 1730 C CA . PRO A 1 231 ? 32.394 2.243 -50.486 1.00 68.12 231 PRO A CA 1
ATOM 1731 C C . PRO A 1 231 ? 32.174 2.572 -48.999 1.00 68.12 231 PRO A C 1
ATOM 1733 O O . PRO A 1 231 ? 31.466 3.526 -48.659 1.00 68.12 231 PRO A O 1
ATOM 1736 N N . LEU A 1 232 ? 32.797 1.805 -48.100 1.00 63.97 232 LEU A N 1
ATOM 1737 C CA . LEU A 1 232 ? 32.678 1.959 -46.646 1.00 63.97 232 LEU A CA 1
ATOM 1738 C C . LEU A 1 232 ? 33.585 3.061 -46.094 1.00 63.97 232 LEU A C 1
ATOM 1740 O O . LEU A 1 232 ? 33.246 3.708 -45.099 1.00 63.97 232 LEU A O 1
ATOM 1744 N N . VAL A 1 233 ? 34.726 3.284 -46.743 1.00 63.06 233 VAL A N 1
ATOM 1745 C CA . VAL A 1 233 ? 35.670 4.368 -46.432 1.00 63.06 233 VAL A CA 1
ATOM 1746 C C . VAL A 1 233 ? 35.203 5.702 -47.025 1.00 63.06 233 VAL A C 1
ATOM 1748 O O . VAL A 1 233 ? 35.357 6.748 -46.394 1.00 63.06 233 VAL A O 1
ATOM 1751 N N . THR A 1 234 ? 34.586 5.682 -48.210 1.00 58.75 234 THR A N 1
ATOM 1752 C CA . THR A 1 234 ? 34.159 6.898 -48.928 1.00 58.75 234 THR A CA 1
ATOM 1753 C C . THR A 1 234 ? 32.830 7.475 -48.451 1.00 58.75 234 THR A C 1
ATOM 1755 O O . THR A 1 234 ? 32.648 8.693 -48.498 1.00 58.75 234 THR A O 1
ATOM 1758 N N . GLY A 1 235 ? 31.930 6.639 -47.927 1.00 55.38 235 GLY A N 1
ATOM 1759 C CA . GLY A 1 235 ? 30.613 7.057 -47.458 1.00 55.38 235 GLY A CA 1
ATOM 1760 C C . GLY A 1 235 ? 29.675 7.494 -48.596 1.00 55.38 235 GLY A C 1
ATOM 1761 O O . GLY A 1 235 ? 30.053 8.129 -49.570 1.00 55.38 235 GLY A O 1
ATOM 1762 N N . SER A 1 236 ? 28.383 7.195 -48.453 1.00 46.50 236 SER A N 1
ATOM 1763 C CA . SER A 1 236 ? 27.320 7.478 -49.443 1.00 46.50 236 SER A CA 1
ATOM 1764 C C . SER A 1 236 ? 26.942 8.976 -49.584 1.00 46.50 236 SER A C 1
ATOM 1766 O O . SER A 1 236 ? 25.815 9.300 -49.963 1.00 46.50 236 SER A O 1
ATOM 1768 N N . GLY A 1 237 ? 27.822 9.910 -49.222 1.00 45.84 237 GLY A N 1
ATOM 1769 C CA . GLY A 1 237 ? 27.577 11.347 -49.355 1.00 45.84 237 GLY A CA 1
ATOM 1770 C C . GLY A 1 237 ? 28.185 11.862 -50.654 1.00 45.84 237 GLY A C 1
ATOM 1771 O O . GLY A 1 237 ? 29.401 11.909 -50.756 1.00 45.84 237 GLY A O 1
ATOM 1772 N N . GLY A 1 238 ? 27.353 12.238 -51.629 1.00 40.03 238 GLY A N 1
ATOM 1773 C CA . GLY A 1 238 ? 27.734 12.647 -52.991 1.00 40.03 238 GLY A CA 1
ATOM 1774 C C . GLY A 1 238 ? 28.515 13.963 -53.130 1.00 40.03 238 GLY A C 1
ATOM 1775 O O . GLY A 1 238 ? 28.236 14.738 -54.036 1.00 40.03 238 GLY A O 1
ATOM 1776 N N . GLY A 1 239 ? 29.479 14.229 -52.249 1.00 51.62 239 GLY A N 1
ATOM 1777 C CA . GLY A 1 239 ? 30.517 15.235 -52.455 1.00 51.62 239 GLY A CA 1
ATOM 1778 C C . GLY A 1 239 ? 31.836 14.557 -52.819 1.00 51.62 239 GLY A C 1
ATOM 1779 O O . GLY A 1 239 ? 32.096 13.436 -52.388 1.00 51.62 239 GLY A O 1
ATOM 1780 N N . THR A 1 240 ? 32.685 15.240 -53.585 1.00 52.44 240 THR A N 1
ATOM 1781 C CA . THR A 1 240 ? 34.065 14.825 -53.889 1.00 52.44 240 THR A CA 1
ATOM 1782 C C . THR A 1 240 ? 34.935 14.914 -52.629 1.00 52.44 240 THR A C 1
ATOM 1784 O O . THR A 1 240 ? 35.766 15.814 -52.480 1.00 52.44 240 THR A O 1
ATOM 1787 N N . THR A 1 241 ? 34.674 14.041 -51.658 1.00 66.81 241 THR A N 1
ATOM 1788 C CA . THR A 1 241 ? 35.390 13.972 -50.385 1.00 66.81 241 THR A CA 1
ATOM 1789 C C . THR A 1 241 ? 36.797 13.428 -50.629 1.00 66.81 241 THR A C 1
ATOM 1791 O O . THR A 1 241 ? 36.998 12.602 -51.518 1.00 66.81 241 THR A O 1
ATOM 1794 N N . GLY A 1 242 ? 37.790 13.868 -49.847 1.00 66.12 242 GLY A N 1
ATOM 1795 C CA . GLY A 1 242 ? 39.172 13.364 -49.947 1.00 66.12 242 GLY A CA 1
ATOM 1796 C C . GLY A 1 242 ? 39.266 11.832 -49.911 1.00 66.12 242 GLY A C 1
ATOM 1797 O O . GLY A 1 242 ? 40.133 11.253 -50.548 1.00 66.12 242 GLY A O 1
ATOM 1798 N N . ALA A 1 243 ? 38.292 11.154 -49.295 1.00 66.94 243 ALA A N 1
ATOM 1799 C CA . ALA A 1 243 ? 38.181 9.701 -49.336 1.00 66.94 243 ALA A CA 1
ATOM 1800 C C . ALA A 1 243 ? 38.019 9.133 -50.762 1.00 66.94 243 ALA A C 1
ATOM 1802 O O . ALA A 1 243 ? 38.581 8.087 -51.058 1.00 66.94 243 ALA A O 1
ATOM 1803 N N . GLN A 1 244 ? 37.292 9.803 -51.666 1.00 72.38 244 GLN A N 1
ATOM 1804 C CA . GLN A 1 244 ? 37.172 9.371 -53.067 1.00 72.38 244 GLN A CA 1
ATOM 1805 C C . GLN A 1 244 ? 38.473 9.573 -53.854 1.00 72.38 244 GLN A C 1
ATOM 1807 O O . GLN A 1 244 ? 38.729 8.829 -54.798 1.00 72.38 244 GLN A O 1
ATOM 1812 N N . ARG A 1 245 ? 39.292 10.567 -53.481 1.00 75.44 245 ARG A N 1
ATOM 1813 C CA . ARG A 1 245 ? 40.625 10.764 -54.068 1.00 75.44 245 ARG A CA 1
ATOM 1814 C C . ARG A 1 245 ? 41.580 9.670 -53.618 1.00 75.44 245 ARG A C 1
ATOM 1816 O O . ARG A 1 245 ? 42.111 8.983 -54.481 1.00 75.44 245 ARG A O 1
ATOM 1823 N N . VAL A 1 246 ? 41.653 9.413 -52.309 1.00 76.94 246 VAL A N 1
ATOM 1824 C CA . VAL A 1 246 ? 42.392 8.265 -51.756 1.00 76.94 246 VAL A CA 1
ATOM 1825 C C . VAL A 1 246 ? 41.937 6.965 -52.418 1.00 76.94 246 VAL A C 1
ATOM 1827 O O . VAL A 1 246 ? 42.767 6.159 -52.807 1.00 76.94 246 VAL A O 1
ATOM 1830 N N . ALA A 1 247 ? 40.629 6.774 -52.614 1.00 77.38 247 ALA A N 1
ATOM 1831 C CA . ALA A 1 247 ? 40.091 5.588 -53.273 1.00 77.38 247 ALA A CA 1
ATOM 1832 C C . ALA A 1 247 ? 40.572 5.422 -54.720 1.00 77.38 247 ALA A C 1
ATOM 1834 O O . ALA A 1 247 ? 40.925 4.321 -55.136 1.00 77.38 247 ALA A O 1
ATOM 1835 N N . ARG A 1 248 ? 40.576 6.513 -55.494 1.00 81.00 248 ARG A N 1
ATOM 1836 C CA . ARG A 1 248 ? 41.040 6.511 -56.887 1.00 81.00 248 ARG A CA 1
ATOM 1837 C C . ARG A 1 248 ? 42.543 6.295 -56.981 1.00 81.00 248 ARG A C 1
ATOM 1839 O O . ARG A 1 248 ? 42.973 5.532 -57.835 1.00 81.00 248 ARG A O 1
ATOM 1846 N N . GLU A 1 249 ? 43.317 6.936 -56.112 1.00 82.69 249 GLU A N 1
ATOM 1847 C CA . GLU A 1 249 ? 44.768 6.758 -56.060 1.00 82.69 249 GLU A CA 1
ATOM 1848 C C . GLU A 1 249 ? 45.137 5.348 -55.594 1.00 82.69 249 GLU A C 1
ATOM 1850 O O . GLU A 1 249 ? 45.960 4.702 -56.230 1.00 82.69 249 GLU A O 1
ATOM 1855 N N . ALA A 1 250 ? 44.462 4.814 -54.573 1.00 82.31 250 ALA A N 1
ATOM 1856 C CA . ALA A 1 250 ? 44.662 3.440 -54.120 1.00 82.31 250 ALA A CA 1
ATOM 1857 C C . ALA A 1 250 ? 44.312 2.427 -55.218 1.00 82.31 250 ALA A C 1
ATOM 1859 O O . ALA A 1 250 ? 45.062 1.484 -55.448 1.00 82.31 250 ALA A O 1
ATOM 1860 N N . ALA A 1 251 ? 43.216 2.652 -55.951 1.00 81.44 251 ALA A N 1
ATOM 1861 C CA . ALA A 1 251 ? 42.851 1.824 -57.097 1.00 81.44 251 ALA A CA 1
ATOM 1862 C C . ALA A 1 251 ? 43.855 1.941 -58.256 1.00 81.44 251 ALA A C 1
ATOM 1864 O O . ALA A 1 251 ? 44.089 0.956 -58.950 1.00 81.44 251 ALA A O 1
ATOM 1865 N N . ALA A 1 252 ? 44.454 3.117 -58.471 1.00 84.19 252 ALA A N 1
ATOM 1866 C CA . ALA A 1 252 ? 45.488 3.317 -59.485 1.00 84.19 252 ALA A CA 1
ATOM 1867 C C . ALA A 1 252 ? 46.801 2.611 -59.111 1.00 84.19 252 ALA A C 1
ATOM 1869 O O . ALA A 1 252 ? 47.404 1.969 -59.965 1.00 84.19 252 ALA A O 1
ATOM 1870 N N . VAL A 1 253 ? 47.204 2.669 -57.838 1.00 83.25 253 VAL A N 1
ATOM 1871 C CA . VAL A 1 253 ? 48.378 1.948 -57.315 1.00 83.25 253 VAL A CA 1
ATOM 1872 C C . VAL A 1 253 ? 48.157 0.436 -57.390 1.00 83.25 253 VAL A C 1
ATOM 1874 O O . VAL A 1 253 ? 48.989 -0.279 -57.940 1.00 83.25 253 VAL A O 1
ATOM 1877 N N . ALA A 1 254 ? 46.990 -0.049 -56.956 1.00 82.44 254 ALA A N 1
ATOM 1878 C CA . ALA A 1 254 ? 46.633 -1.462 -57.069 1.00 82.44 254 ALA A CA 1
ATOM 1879 C C . ALA A 1 254 ? 46.516 -1.936 -58.531 1.00 82.44 254 ALA A C 1
ATOM 1881 O O . ALA A 1 254 ? 46.707 -3.113 -58.809 1.00 82.44 254 ALA A O 1
ATOM 1882 N N . ALA A 1 255 ? 46.216 -1.050 -59.487 1.00 80.19 255 ALA A N 1
ATOM 1883 C CA . ALA A 1 255 ? 46.191 -1.403 -60.907 1.00 80.19 255 ALA A CA 1
ATOM 1884 C C . ALA A 1 255 ? 47.594 -1.593 -61.508 1.00 80.19 255 ALA A C 1
ATOM 1886 O O . ALA A 1 255 ? 47.716 -2.305 -62.502 1.00 80.19 255 ALA A O 1
ATOM 1887 N N . ALA A 1 256 ? 48.626 -0.973 -60.926 1.00 82.75 256 ALA A N 1
ATOM 1888 C CA . ALA A 1 256 ? 50.010 -1.138 -61.361 1.00 82.75 256 ALA A CA 1
ATOM 1889 C C . ALA A 1 256 ? 50.622 -2.447 -60.834 1.00 82.75 256 ALA A C 1
ATOM 1891 O O . ALA A 1 256 ? 51.207 -3.196 -61.613 1.00 82.75 256 ALA A O 1
ATOM 1892 N N . ASP A 1 257 ? 50.414 -2.750 -59.547 1.00 81.00 257 ASP A N 1
ATOM 1893 C CA . ASP A 1 257 ? 51.086 -3.862 -58.851 1.00 81.00 257 ASP A CA 1
ATOM 1894 C C . ASP A 1 257 ? 50.150 -5.039 -58.497 1.00 81.00 257 ASP A C 1
ATOM 1896 O O . ASP A 1 257 ? 50.558 -6.009 -57.858 1.00 81.00 257 ASP A O 1
ATOM 1900 N N . GLY A 1 258 ? 48.868 -4.962 -58.866 1.00 81.56 258 GLY A N 1
ATOM 1901 C CA . GLY A 1 258 ? 47.834 -5.966 -58.572 1.00 81.56 258 GLY A CA 1
ATOM 1902 C C . GLY A 1 258 ? 47.329 -5.979 -57.122 1.00 81.56 258 GLY A C 1
ATOM 1903 O O . GLY A 1 258 ? 46.245 -6.496 -56.862 1.00 81.56 258 GLY A O 1
ATOM 1904 N N . THR A 1 259 ? 48.076 -5.383 -56.189 1.00 87.12 259 THR A N 1
ATOM 1905 C CA . THR A 1 259 ? 47.773 -5.317 -54.750 1.00 87.12 259 THR A CA 1
ATOM 1906 C C . THR A 1 259 ? 48.184 -3.959 -54.181 1.00 87.12 259 THR A C 1
ATOM 1908 O O . THR A 1 259 ? 49.009 -3.259 -54.770 1.00 87.12 259 THR A O 1
ATOM 1911 N N . ILE A 1 260 ? 47.627 -3.570 -53.033 1.00 86.88 260 ILE A N 1
ATOM 1912 C CA . ILE A 1 260 ? 48.103 -2.408 -52.272 1.00 86.88 260 ILE A CA 1
ATOM 1913 C C . ILE A 1 260 ? 48.429 -2.819 -50.838 1.00 86.88 260 ILE A C 1
ATOM 1915 O O . ILE A 1 260 ? 47.607 -3.410 -50.145 1.00 86.88 260 ILE A O 1
ATOM 1919 N N . SER A 1 261 ? 49.639 -2.505 -50.377 1.00 87.25 261 SER A N 1
ATOM 1920 C CA . SER A 1 261 ? 50.023 -2.778 -48.988 1.00 87.25 261 SER A CA 1
ATOM 1921 C C . SER A 1 261 ? 49.390 -1.773 -48.023 1.00 87.25 261 SER A C 1
ATOM 1923 O O . SER A 1 261 ? 49.177 -0.601 -48.361 1.00 87.25 261 SER A O 1
ATOM 1925 N N . TYR A 1 262 ? 49.174 -2.192 -46.774 1.00 81.56 262 TYR A N 1
ATOM 1926 C CA . TYR A 1 262 ? 48.683 -1.309 -45.712 1.00 81.56 262 TYR A CA 1
ATOM 1927 C C . TYR A 1 262 ? 49.537 -0.037 -45.544 1.00 81.56 262 TYR A C 1
ATOM 1929 O O . TYR A 1 262 ? 49.005 1.059 -45.352 1.00 81.56 262 TYR A O 1
ATOM 1937 N N . ALA A 1 263 ? 50.862 -0.155 -45.680 1.00 83.94 263 ALA A N 1
ATOM 1938 C CA . ALA A 1 263 ? 51.788 0.971 -45.567 1.00 83.94 263 ALA A CA 1
ATOM 1939 C C . ALA A 1 263 ? 51.580 2.014 -46.680 1.00 83.94 263 ALA A C 1
ATOM 1941 O O . ALA A 1 263 ? 51.551 3.214 -46.399 1.00 83.94 263 ALA A O 1
ATOM 1942 N N . GLN A 1 264 ? 51.381 1.567 -47.924 1.00 86.06 264 GLN A N 1
ATOM 1943 C CA . GLN A 1 264 ? 51.085 2.449 -49.058 1.00 86.06 264 GLN A CA 1
ATOM 1944 C C . GLN A 1 264 ? 49.720 3.125 -48.889 1.00 86.06 264 GLN A C 1
ATOM 1946 O O . GLN A 1 264 ? 49.595 4.330 -49.112 1.00 86.06 264 GLN A O 1
ATOM 1951 N N . LEU A 1 265 ? 48.712 2.385 -48.418 1.00 82.62 265 LEU A N 1
ATOM 1952 C CA . LEU A 1 265 ? 47.388 2.942 -48.141 1.00 82.62 265 LEU A CA 1
ATOM 1953 C C . LEU A 1 265 ? 47.437 4.002 -47.024 1.00 82.62 265 LEU A C 1
ATOM 1955 O O . LEU A 1 265 ? 46.847 5.074 -47.167 1.00 82.62 265 LEU A O 1
ATOM 1959 N N . CYS A 1 266 ? 48.188 3.753 -45.946 1.00 80.94 266 CYS A N 1
ATOM 1960 C CA . CYS A 1 266 ? 48.418 4.728 -44.876 1.00 80.94 266 CYS A CA 1
ATOM 1961 C C . CYS A 1 266 ? 49.092 6.002 -45.393 1.00 80.94 266 CYS A C 1
ATOM 1963 O O . CYS A 1 266 ? 48.661 7.103 -45.053 1.00 80.94 266 CYS A O 1
ATOM 1965 N N . GLN A 1 267 ? 50.118 5.867 -46.236 1.00 84.69 267 GLN A N 1
ATOM 1966 C CA . GLN A 1 267 ? 50.815 7.013 -46.821 1.00 84.69 267 GLN A CA 1
ATOM 1967 C C . GLN A 1 267 ? 49.886 7.858 -47.699 1.00 84.69 267 GLN A C 1
ATOM 1969 O O . GLN A 1 267 ? 49.889 9.081 -47.572 1.00 84.69 267 GLN A O 1
ATOM 1974 N N . LEU A 1 268 ? 49.039 7.233 -48.525 1.00 82.94 268 LEU A N 1
ATOM 1975 C CA . LEU A 1 268 ? 48.043 7.947 -49.335 1.00 82.94 268 LEU A CA 1
ATOM 1976 C C . LEU A 1 268 ? 47.049 8.727 -48.461 1.00 82.94 268 LEU A C 1
ATOM 1978 O O . LEU A 1 268 ? 46.770 9.898 -48.721 1.00 82.94 268 LEU A O 1
ATOM 1982 N N . VAL A 1 269 ? 46.561 8.110 -47.379 1.00 79.00 269 VAL A N 1
ATOM 1983 C CA . VAL A 1 269 ? 45.658 8.767 -46.420 1.00 79.00 269 VAL A CA 1
ATOM 1984 C C . VAL A 1 269 ? 46.347 9.937 -45.716 1.00 79.00 269 VAL A C 1
ATOM 1986 O O . VAL A 1 269 ? 45.743 11.000 -45.574 1.00 79.00 269 VAL A O 1
ATOM 1989 N N . GLU A 1 270 ? 47.602 9.782 -45.291 1.00 81.00 270 GLU A N 1
ATOM 1990 C CA . GLU A 1 270 ? 48.368 10.852 -44.645 1.00 81.00 270 GLU A CA 1
ATOM 1991 C C . GLU A 1 270 ? 48.646 12.027 -45.591 1.00 81.00 270 GLU A C 1
ATOM 1993 O O . GLU A 1 270 ? 48.521 13.186 -45.181 1.00 81.00 270 GLU A O 1
ATOM 1998 N N . VAL A 1 271 ? 48.994 11.752 -46.851 1.00 83.81 271 VAL A N 1
ATOM 1999 C CA . VAL A 1 271 ? 49.249 12.782 -47.869 1.00 83.81 271 VAL A CA 1
ATOM 2000 C C . VAL A 1 271 ? 47.978 13.578 -48.160 1.00 83.81 271 VAL A C 1
ATOM 2002 O O . VAL A 1 271 ? 48.006 14.811 -48.095 1.00 83.81 271 VAL A O 1
ATOM 2005 N N . GLU A 1 272 ? 46.851 12.904 -48.398 1.00 79.19 272 GLU A N 1
ATOM 2006 C CA . GLU A 1 272 ? 45.569 13.576 -48.635 1.00 79.19 272 GLU A CA 1
ATOM 2007 C C . GLU A 1 272 ? 45.087 14.347 -47.398 1.00 79.19 272 GLU A C 1
ATOM 2009 O O . GLU A 1 272 ? 44.580 15.465 -47.519 1.00 79.19 272 GLU A O 1
ATOM 2014 N N . TRP A 1 273 ? 45.317 13.818 -46.191 1.00 75.69 273 TRP A N 1
ATOM 2015 C CA . TRP A 1 273 ? 44.981 14.513 -44.948 1.00 75.69 273 TRP A CA 1
ATOM 2016 C C . TRP A 1 273 ? 45.801 15.789 -44.759 1.00 75.69 273 TRP A C 1
ATOM 2018 O O . TRP A 1 273 ? 45.256 16.817 -44.354 1.00 75.69 273 TRP A O 1
ATOM 2028 N N . ARG A 1 274 ? 47.108 15.762 -45.040 1.00 78.44 274 ARG A N 1
ATOM 2029 C CA . ARG A 1 274 ? 47.959 16.960 -44.937 1.00 78.44 274 ARG A CA 1
ATOM 2030 C C . ARG A 1 274 ? 47.569 18.027 -45.956 1.00 78.44 274 ARG A C 1
ATOM 2032 O O . ARG A 1 274 ? 47.641 19.209 -45.636 1.00 78.44 274 ARG A O 1
ATOM 2039 N N . ARG A 1 275 ? 47.150 17.619 -47.157 1.00 79.44 275 ARG A N 1
ATOM 2040 C CA . ARG A 1 275 ? 46.777 18.535 -48.246 1.00 79.44 275 ARG A CA 1
ATOM 2041 C C . ARG A 1 275 ? 45.395 19.155 -48.074 1.00 79.44 275 ARG A C 1
ATOM 2043 O O . ARG A 1 275 ? 45.215 20.330 -48.377 1.00 79.44 275 ARG A O 1
ATOM 2050 N N . HIS A 1 276 ? 44.422 18.380 -47.604 1.00 74.56 276 HIS A N 1
ATOM 2051 C CA . HIS A 1 276 ? 43.010 18.777 -47.639 1.00 74.56 276 HIS A CA 1
ATOM 2052 C C . HIS A 1 276 ? 42.311 18.731 -46.276 1.00 74.56 276 HIS A C 1
ATOM 2054 O O . HIS A 1 276 ? 41.124 19.045 -46.179 1.00 74.56 276 HIS A O 1
ATOM 2060 N N . GLY A 1 277 ? 43.041 18.383 -45.217 1.00 67.62 277 GLY A N 1
ATOM 2061 C CA . GLY A 1 277 ? 42.482 18.144 -43.896 1.00 67.62 277 GLY A CA 1
ATOM 2062 C C . GLY A 1 277 ? 41.798 16.774 -43.783 1.00 67.62 277 GLY A C 1
ATOM 2063 O O . GLY A 1 277 ? 41.718 16.018 -44.752 1.00 67.62 277 GLY A O 1
ATOM 2064 N N . PRO A 1 278 ? 41.293 16.423 -42.587 1.00 64.88 278 PRO A N 1
ATOM 2065 C CA . PRO A 1 278 ? 40.609 15.155 -42.351 1.00 64.88 278 PRO A CA 1
ATOM 2066 C C . PRO A 1 278 ? 39.450 14.939 -43.335 1.00 64.88 278 PRO A C 1
ATOM 2068 O O . PRO A 1 278 ? 38.552 15.787 -43.394 1.00 64.88 278 PRO A O 1
ATOM 2071 N N . PRO A 1 279 ? 39.386 13.802 -44.054 1.00 58.88 279 PRO A N 1
ATOM 2072 C CA . PRO A 1 279 ? 38.259 13.510 -44.925 1.00 58.88 279 PRO A CA 1
ATOM 2073 C C . PRO A 1 279 ? 36.980 13.385 -44.089 1.00 58.88 279 PRO A C 1
ATOM 2075 O O . PRO A 1 279 ? 36.818 12.476 -43.269 1.00 58.88 279 PRO A O 1
ATOM 2078 N N . ALA A 1 280 ? 36.047 14.311 -44.305 1.00 53.22 280 ALA A N 1
ATOM 2079 C CA . ALA A 1 280 ? 34.717 14.267 -43.716 1.00 53.22 280 ALA A CA 1
ATOM 2080 C C . ALA A 1 280 ? 33.942 13.072 -44.301 1.00 53.22 280 ALA A C 1
ATOM 2082 O O . ALA A 1 280 ? 33.320 13.182 -45.352 1.00 53.22 280 ALA A O 1
ATOM 2083 N N . GLY A 1 281 ? 34.017 11.908 -43.656 1.00 53.81 281 GLY A N 1
ATOM 2084 C CA . GLY A 1 281 ? 33.300 10.712 -44.113 1.00 53.81 281 GLY A CA 1
ATOM 2085 C C . GLY A 1 281 ? 33.859 9.392 -43.597 1.00 53.81 281 GLY A C 1
ATOM 2086 O O . GLY A 1 281 ? 33.071 8.506 -43.280 1.00 53.81 281 GLY A O 1
ATOM 2087 N N . LEU A 1 282 ? 35.178 9.300 -43.396 1.00 51.94 282 LEU A N 1
ATOM 2088 C CA . LEU A 1 282 ? 35.833 8.057 -42.957 1.00 51.94 282 LEU A CA 1
ATOM 2089 C C . LEU A 1 282 ? 35.301 7.552 -41.598 1.00 51.94 282 LEU A C 1
ATOM 2091 O O . LEU A 1 282 ? 35.178 6.350 -41.374 1.00 51.94 282 LEU A O 1
ATOM 2095 N N . TYR A 1 283 ? 34.878 8.485 -40.739 1.00 53.62 283 TYR A N 1
ATOM 2096 C CA . TYR A 1 283 ? 34.540 8.251 -39.327 1.00 53.62 283 TYR A CA 1
ATOM 2097 C C . TYR A 1 283 ? 33.041 8.198 -39.018 1.00 53.62 283 TYR A C 1
ATOM 2099 O O . TYR A 1 283 ? 32.642 8.072 -37.858 1.00 53.62 283 TYR A O 1
ATOM 2107 N N . VAL A 1 284 ? 32.171 8.358 -40.022 1.00 46.84 284 VAL A N 1
ATOM 2108 C CA . VAL A 1 284 ? 30.724 8.477 -39.788 1.00 46.84 284 VAL A CA 1
ATOM 2109 C C . VAL A 1 284 ? 29.965 7.400 -40.545 1.00 46.84 284 VAL A C 1
ATOM 2111 O O . VAL A 1 284 ? 29.236 7.703 -41.483 1.00 46.84 284 VAL A O 1
ATOM 2114 N N . ARG A 1 285 ? 30.089 6.144 -40.087 1.00 46.50 285 ARG A N 1
ATOM 2115 C CA . ARG A 1 285 ? 28.986 5.159 -40.032 1.00 46.50 285 ARG A CA 1
ATOM 2116 C C . ARG A 1 285 ? 29.434 3.809 -39.441 1.00 46.50 285 ARG A C 1
ATOM 2118 O O . ARG A 1 285 ? 29.471 2.806 -40.130 1.00 46.50 285 ARG A O 1
ATOM 2125 N N . HIS A 1 286 ? 29.543 3.724 -38.115 1.00 41.12 286 HIS A N 1
ATOM 2126 C CA . HIS A 1 286 ? 29.022 2.530 -37.431 1.00 41.12 286 HIS A CA 1
ATOM 2127 C C . HIS A 1 286 ? 27.507 2.705 -37.289 1.00 41.12 286 HIS A C 1
ATOM 2129 O O . HIS A 1 286 ? 26.974 2.953 -36.207 1.00 41.12 286 HIS A O 1
ATOM 2135 N N . ARG A 1 287 ? 26.781 2.649 -38.410 1.00 38.91 287 ARG A N 1
ATOM 2136 C CA . ARG A 1 287 ? 25.397 2.192 -38.319 1.00 38.91 287 ARG A CA 1
ATOM 2137 C C . ARG A 1 287 ? 25.566 0.691 -38.254 1.00 38.91 287 ARG A C 1
ATOM 2139 O O . ARG A 1 287 ? 26.053 0.138 -39.228 1.00 38.91 287 ARG A O 1
ATOM 2146 N N . ALA A 1 288 ? 25.292 0.094 -37.096 1.00 36.03 288 ALA A N 1
ATOM 2147 C CA . ALA A 1 288 ? 25.227 -1.351 -36.960 1.00 36.03 288 ALA A CA 1
ATOM 2148 C C . ALA A 1 288 ? 24.450 -1.885 -38.169 1.00 36.03 288 ALA A C 1
ATOM 2150 O O . ALA A 1 288 ? 23.234 -1.697 -38.256 1.00 36.03 288 ALA A O 1
ATOM 2151 N N . ALA A 1 289 ? 25.166 -2.442 -39.145 1.00 37.09 289 ALA A N 1
ATOM 2152 C CA . ALA A 1 289 ? 24.581 -3.440 -39.999 1.00 37.09 289 ALA A CA 1
ATOM 2153 C C . ALA A 1 289 ? 24.205 -4.517 -38.991 1.00 37.09 289 ALA A C 1
ATOM 2155 O O . ALA A 1 289 ? 25.076 -5.114 -38.358 1.00 37.09 289 ALA A O 1
ATOM 2156 N N . ALA A 1 290 ? 22.909 -4.619 -38.695 1.00 33.94 290 ALA A N 1
ATOM 2157 C CA . ALA A 1 290 ? 22.416 -5.797 -38.015 1.00 33.94 290 ALA A CA 1
ATOM 2158 C C . ALA A 1 290 ? 22.993 -6.988 -38.791 1.00 33.94 290 ALA A C 1
ATOM 2160 O O . ALA A 1 290 ? 22.970 -6.923 -40.027 1.00 33.94 290 ALA A O 1
ATOM 2161 N N . PRO A 1 291 ? 23.559 -8.005 -38.119 1.00 34.28 291 PRO A N 1
ATOM 2162 C CA . PRO A 1 291 ? 23.971 -9.206 -38.821 1.00 34.28 291 PRO A CA 1
ATOM 2163 C C . PRO A 1 291 ? 22.765 -9.641 -39.645 1.00 34.28 291 PRO A C 1
ATOM 2165 O O . PRO A 1 291 ? 21.668 -9.816 -39.104 1.00 34.28 291 PRO A O 1
ATOM 2168 N N . ILE A 1 292 ? 22.936 -9.687 -40.964 1.00 38.81 292 ILE A N 1
ATOM 2169 C CA . ILE A 1 292 ? 21.962 -10.321 -41.836 1.00 38.81 292 ILE A CA 1
ATOM 2170 C C . ILE A 1 292 ? 21.999 -11.771 -41.373 1.00 38.81 292 ILE A C 1
ATOM 2172 O O . ILE A 1 292 ? 22.960 -12.485 -41.644 1.00 38.81 292 ILE A O 1
ATOM 2176 N N . ALA A 1 293 ? 21.027 -12.149 -40.541 1.00 33.75 293 ALA A N 1
ATOM 2177 C CA . ALA A 1 293 ? 20.870 -13.524 -40.116 1.00 33.75 293 ALA A CA 1
ATOM 2178 C C . ALA A 1 293 ? 20.823 -14.370 -41.395 1.00 33.75 293 ALA A C 1
ATOM 2180 O O . ALA A 1 293 ? 20.098 -13.985 -42.321 1.00 33.75 293 ALA A O 1
ATOM 2181 N N . PRO A 1 294 ? 21.598 -15.465 -41.488 1.00 39.16 294 PRO A N 1
ATOM 2182 C CA . PRO A 1 294 ? 21.511 -16.339 -42.641 1.00 39.16 294 PRO A CA 1
ATOM 2183 C C . PRO A 1 294 ? 20.052 -16.771 -42.754 1.00 39.16 294 PRO A C 1
ATOM 2185 O O . PRO A 1 294 ? 19.483 -17.314 -41.804 1.00 39.16 294 PRO A O 1
ATOM 2188 N N . GLN A 1 295 ? 19.426 -16.449 -43.888 1.00 38.00 295 GLN A N 1
ATOM 2189 C CA . GLN A 1 295 ? 18.159 -17.054 -44.263 1.00 38.00 295 GLN A CA 1
ATOM 2190 C C . GLN A 1 295 ? 18.379 -18.558 -44.168 1.00 38.00 295 GLN A C 1
ATOM 2192 O O . GLN A 1 295 ? 19.155 -19.123 -44.936 1.00 38.00 295 GLN A O 1
ATOM 2197 N N . GLN A 1 296 ? 17.751 -19.179 -43.171 1.00 39.44 296 GLN A N 1
ATOM 2198 C CA . GLN A 1 296 ? 17.651 -20.621 -43.091 1.00 39.44 296 GLN A CA 1
ATOM 2199 C C . GLN A 1 296 ? 17.065 -21.086 -44.420 1.00 39.44 296 GLN A C 1
ATOM 2201 O O . GLN A 1 296 ? 15.919 -20.773 -44.752 1.00 39.44 296 GLN A O 1
ATOM 2206 N N . ALA A 1 297 ? 17.900 -21.774 -45.194 1.00 38.38 297 ALA A N 1
ATOM 2207 C CA . ALA A 1 297 ? 17.465 -22.613 -46.283 1.00 38.38 297 ALA A CA 1
ATOM 2208 C C . ALA A 1 297 ? 16.529 -23.660 -45.674 1.00 38.38 297 ALA A C 1
ATOM 2210 O O . ALA A 1 297 ? 16.968 -24.589 -45.002 1.00 38.38 297 ALA A O 1
ATOM 2211 N N . LEU A 1 298 ? 15.228 -23.435 -45.846 1.00 41.06 298 LEU A N 1
ATOM 2212 C CA . LEU A 1 298 ? 14.223 -24.478 -45.756 1.00 41.06 298 LEU A CA 1
ATOM 2213 C C . LEU A 1 298 ? 14.442 -25.393 -46.966 1.00 41.06 298 LEU A C 1
ATOM 2215 O O . LEU A 1 298 ? 14.096 -25.029 -48.092 1.00 41.06 298 LEU A O 1
ATOM 2219 N N . ALA A 1 299 ? 15.065 -26.537 -46.706 1.00 43.59 299 ALA A N 1
ATOM 2220 C CA . ALA A 1 299 ? 14.778 -27.798 -47.371 1.00 43.59 299 ALA A CA 1
ATOM 2221 C C . ALA A 1 299 ? 14.087 -28.690 -46.334 1.00 43.59 299 ALA A C 1
ATOM 2223 O O . ALA A 1 299 ? 14.550 -28.673 -45.168 1.00 43.59 299 ALA A O 1
#

Organism: Emiliania huxleyi (NCBI:txid2903)

Foldseek 3Di:
DDDDDDDDDDDDDDDDDDDDDDDDDDDPPDDPPVVVVVVVVVVVVVVVVVVVVVVVVLVVVVVVLVVVLVVVVVVLVVLVVVLVVLLVVLVVLVVVLVVCLVVDPDPVVNVCSNCVSVVVSVVVNVVSVVSVVVNVVSVVVSVVVNVVSVVVCVVVCVVDPPVVVVVVVVVVVVVVVVVVVVVVCVVVVVVPDDQVVVLVVLLVLLVVLCVVLPPVPPQKAAPVSLVVSLCLQQDPDPDPWLSVVLSVVLNVVCVVVRIGGSVNSSVSQVVSCVVPNHGPRRPPDPPPPPPPPPPPPDD

Secondary structure (DSSP, 8-state):
-PPPPPPPPPPPPPPPPP-----------SS-GGGHHHHTHHHHHHHHHHHHHHHHHHHHHHHHHHHHHHHHHHHHHHHHHHHHHHHHHHHHHHHHHHHHGGG-S-HHHHHHHHHHHHHHHHHHHHHHHHHHHHHHHHHHHHHHHHHHHHHHHHHHHHH--HHHHHHHHHHHHHHHHHHHHHHHHHHHHHHHS-HHHHHHHHHHHHHHHHHHH-SS-SSEEEHHHHHHHHHHHH-S--S--HHHHHHHHHHHHHHHHSEEEHHHHHHHHHHHHHHH-S-TTTT----------------

InterPro domains:
  IPR002048 EF-hand domain [PS50222] (201-236)
  IPR011992 EF-hand domain pair [SSF47473] (201-272)
  IPR018247 EF-Hand 1, calcium-binding site [PS00018] (214-226)

Sequence (299 aa):
SAPSSPPPPPPHRRPTPSRGSRLYFGTSRARLEPSRSLLGLLPQVEYTLARGVDAVALKSRCAAISDTYANQGARAGAILPFTSALSGLCAATTVAVVEVLPFLPSPVLQCLTCVAFPGVGAIVAAAASISKARCEVDAAAATAAAAQIARVDEEDLAEMSPVQTVLGLIRSLLRPATQRARSVWRRLRWRVLPPSDKLRVARAELEYRVEMYDADADGRLSREELRELLPLVTGSGGGTTGAQRVAREAAAVAAADGTISYAQLCQLVEVEWRRHGPPAGLYVRHRAAAPIAPQQALA

pLDDT: mean 71.27, std 14.4, range [33.75, 96.06]

Radius of gyration: 45.69 Å; chains: 1; bounding box: 97×47×122 Å